Protein AF-A0A7J0EYR4-F1 (afdb_monomer)

Solvent-accessible surface area (backbone atoms only — not comparable to full-atom values): 11081 Å² total; per-residue (Å²): 102,64,72,60,49,54,48,18,70,74,69,74,51,77,85,56,56,93,82,40,62,42,77,87,77,98,68,55,73,67,62,52,49,55,50,32,70,68,66,65,36,49,76,56,67,78,66,40,77,54,99,89,41,72,49,53,97,58,85,82,53,72,72,70,48,43,69,60,53,48,53,49,47,51,56,38,57,75,44,49,85,53,95,66,50,63,67,55,38,50,48,45,41,56,65,48,48,47,46,63,49,46,61,53,28,55,76,42,90,76,53,69,72,52,52,51,52,53,51,48,35,56,52,21,26,49,76,65,45,25,62,65,64,96,67,82,76,93,67,60,67,73,54,43,31,28,48,57,94,75,76,16,72,51,37,81,48,66,70,62,51,30,52,51,35,45,50,49,54,53,45,40,50,76,67,62,41,96,40,75,75,41,57,71,76,109

Foldseek 3Di:
DVVVVVVCVVVVDDDDLVVDEDADDPDDPVVVVVCCVVSVHHHDDPQDDDPQATDGPDPDDLVSCVSLLVVLQVLLVVQLPPPDDLLRLLVCCQPPNCVSLLVVLLPDDDDPVNLVSSLQQSQCCSPNSHSDDPDDRPDDSVQLCDDVVSVHSVRHRSNVSSVVSVVVVVVCLVVCPPDPVSVVVD

pLDDT: mean 92.5, std 4.64, range [68.25, 97.56]

Sequence (186 aa):
MDNLYHFGDSSGLKISISKSSLFPAGINSRDLEAIKEITGFAQGVFPFKYLGIPVAASRLTIAQFSPLIDKISDCISAWAGASLSYAGRTELIKSVLQGVECYWLSILPIPVGVRTKIIHLCRNFLWSGKATINKKPLVAWKDVCLPKHEGGLGIRNTKAWNKALICKTLWDIQAKKDSLWVQWIH

Mean predicted aligned error: 5.39 Å

Radius of gyration: 21.98 Å; Cα contacts (8 Å, |Δi|>4): 171; chains: 1; bounding box: 51×34×62 Å

Organism: NCBI:txid165716

Secondary structure (DSSP, 8-state):
-HHHHHHHHHH-----GGG-EE--SS--HHHHHHHHHHH-PEEP-SSEEETTEEE-SSPPPGGGGHHHHHHHHHHHHHHTTS---HHHHHHHIIIIIHHHHHHHHHHSPPPHHHHHHHHHHHHHHHHHSSS--SSPPSS-HHHHTS-GGGTS-----HHHHHHHHHHHHHHHHHTT-SSHHHHTT-

Structure (mmCIF, N/CA/C/O backbone):
data_AF-A0A7J0EYR4-F1
#
_entry.id   AF-A0A7J0EYR4-F1
#
loop_
_atom_site.group_PDB
_atom_site.id
_atom_site.type_symbol
_atom_site.label_atom_id
_atom_site.label_alt_id
_atom_site.label_comp_id
_atom_site.label_asym_id
_atom_site.label_entity_id
_atom_site.label_seq_id
_atom_site.pdbx_PDB_ins_code
_atom_site.Cartn_x
_atom_site.Cartn_y
_atom_site.Cartn_z
_atom_site.occupancy
_atom_site.B_iso_or_equiv
_atom_site.auth_seq_id
_atom_site.auth_comp_id
_atom_site.auth_asym_id
_atom_site.auth_atom_id
_atom_site.pdbx_PDB_model_num
ATOM 1 N N . MET A 1 1 ? -18.316 -4.884 30.256 1.00 75.38 1 MET A N 1
ATOM 2 C CA . MET A 1 1 ? -17.117 -5.747 30.134 1.00 75.38 1 MET A CA 1
ATOM 3 C C . MET A 1 1 ? -17.466 -7.227 30.245 1.00 75.38 1 MET A C 1
ATOM 5 O O . MET A 1 1 ? -16.766 -8.042 29.661 1.00 75.38 1 MET A O 1
ATOM 9 N N . ASP A 1 2 ? -18.572 -7.565 30.900 1.00 79.69 2 ASP A N 1
ATOM 10 C CA . ASP A 1 2 ? -19.005 -8.940 31.188 1.00 79.69 2 ASP A CA 1
ATOM 11 C C . ASP A 1 2 ? -19.064 -9.852 29.959 1.00 79.69 2 ASP A C 1
ATOM 13 O O . ASP A 1 2 ? -18.558 -10.962 30.011 1.00 79.69 2 ASP A O 1
ATOM 17 N N . ASN A 1 3 ? -19.550 -9.367 28.813 1.00 85.75 3 ASN A N 1
ATOM 18 C CA . ASN A 1 3 ? -19.563 -10.160 27.575 1.00 85.75 3 ASN A CA 1
ATOM 19 C C . ASN A 1 3 ? -18.156 -10.504 27.057 1.00 85.75 3 ASN A C 1
ATOM 21 O O . ASN A 1 3 ? -17.944 -11.582 26.508 1.00 85.75 3 ASN A O 1
ATOM 25 N N . LEU A 1 4 ? -17.190 -9.596 27.222 1.00 84.69 4 LEU A N 1
ATOM 26 C CA . LEU A 1 4 ? -15.803 -9.836 26.819 1.00 84.69 4 LEU A CA 1
ATOM 27 C C . LEU A 1 4 ? -15.110 -10.806 27.779 1.00 84.69 4 LEU A C 1
ATOM 29 O O . LEU A 1 4 ? -14.336 -11.645 27.324 1.00 84.69 4 LEU A O 1
ATOM 33 N N . TYR A 1 5 ? -15.414 -10.724 29.077 1.00 86.69 5 TYR A N 1
ATOM 34 C CA . TYR A 1 5 ? -14.930 -11.696 30.057 1.00 86.69 5 TYR A CA 1
ATOM 35 C C . TYR A 1 5 ? -15.556 -13.069 29.839 1.00 86.69 5 TYR A C 1
ATOM 37 O O . TYR A 1 5 ? -14.820 -14.033 29.712 1.00 86.69 5 TYR A O 1
ATOM 45 N N . HIS A 1 6 ? -16.870 -13.148 29.634 1.00 91.69 6 HIS A N 1
ATOM 46 C CA . HIS A 1 6 ? -17.567 -14.392 29.311 1.00 91.69 6 HIS A CA 1
ATOM 47 C C . HIS A 1 6 ? -17.015 -15.052 28.037 1.00 91.69 6 HIS A C 1
ATOM 49 O O . HIS A 1 6 ? -16.809 -16.266 27.988 1.00 91.69 6 HIS A O 1
ATOM 55 N N . PHE A 1 7 ? -16.736 -14.259 26.996 1.00 91.25 7 PHE A N 1
ATOM 56 C CA . PHE A 1 7 ? -16.054 -14.757 25.802 1.00 91.25 7 PHE A CA 1
ATOM 57 C C . PHE A 1 7 ? -14.642 -15.256 26.127 1.00 91.25 7 PHE A C 1
ATOM 59 O O . PHE A 1 7 ? -14.240 -16.309 25.633 1.00 91.25 7 PHE A O 1
ATOM 66 N N . GLY A 1 8 ? -13.893 -14.528 26.955 1.00 93.25 8 GLY A N 1
ATOM 67 C CA . GLY A 1 8 ? -12.569 -14.941 27.410 1.00 93.25 8 GLY A CA 1
ATOM 68 C C . GLY A 1 8 ? -12.590 -16.246 28.204 1.00 93.25 8 GLY A C 1
ATOM 69 O O . GLY A 1 8 ? -11.777 -17.125 27.938 1.00 93.25 8 GLY A O 1
ATOM 70 N N . ASP A 1 9 ? -13.567 -16.422 29.089 1.00 93.69 9 ASP A N 1
ATOM 71 C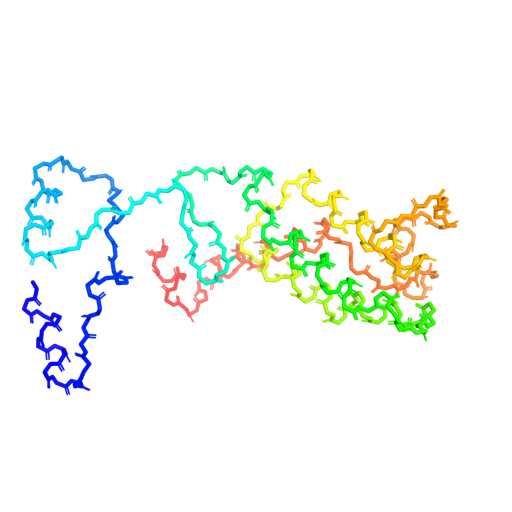 CA . ASP A 1 9 ? -13.759 -17.634 29.887 1.00 93.69 9 ASP A CA 1
ATOM 72 C C . ASP A 1 9 ? -14.137 -18.828 29.004 1.00 93.69 9 ASP A C 1
ATOM 74 O O . ASP A 1 9 ? -13.621 -19.929 29.180 1.00 93.69 9 ASP A O 1
ATOM 78 N N . SER A 1 10 ? -14.982 -18.596 27.995 1.00 95.38 10 SER A N 1
ATOM 79 C CA . SER A 1 10 ? -15.411 -19.637 27.053 1.00 95.38 10 SER A CA 1
ATOM 80 C C . SER A 1 10 ? -14.315 -20.030 26.052 1.00 95.38 10 SER A C 1
ATOM 82 O O . SER A 1 10 ? -14.238 -21.185 25.641 1.00 95.38 10 SER A O 1
ATOM 84 N N . SER A 1 11 ? -13.486 -19.075 25.618 1.00 95.56 11 SER A N 1
ATOM 85 C CA . SER A 1 11 ? -12.465 -19.278 24.572 1.00 95.56 11 SER A CA 1
ATOM 86 C C . SER A 1 11 ? -11.049 -19.507 25.107 1.00 95.56 11 SER A C 1
ATOM 88 O O . SER A 1 11 ? -10.166 -19.906 24.349 1.00 95.56 11 SER A O 1
ATOM 90 N N . GLY A 1 12 ? -10.799 -19.209 26.384 1.00 94.50 12 GLY A N 1
ATOM 91 C CA . GLY A 1 12 ? -9.462 -19.145 26.978 1.00 94.50 12 GLY A CA 1
ATOM 92 C C . GLY A 1 12 ? -8.641 -17.910 26.571 1.00 94.50 12 GLY A C 1
ATOM 93 O O . GLY A 1 12 ? -7.468 -17.806 26.941 1.00 94.50 12 GLY A O 1
ATOM 94 N N . LEU A 1 13 ? -9.212 -16.971 25.807 1.00 93.56 13 LEU A N 1
ATOM 95 C CA . LEU A 1 13 ? -8.521 -15.762 25.352 1.00 93.56 13 LEU A CA 1
ATOM 96 C C . LEU A 1 13 ? -8.593 -14.640 26.394 1.00 93.56 13 LEU A C 1
ATOM 98 O O . LEU A 1 13 ? -9.609 -14.428 27.046 1.00 93.56 13 LEU A O 1
ATOM 102 N N . LYS A 1 14 ? -7.516 -13.855 26.512 1.00 91.56 14 LYS A N 1
ATOM 103 C CA . LYS A 1 14 ? -7.465 -12.674 27.388 1.00 91.56 14 LYS A CA 1
ATOM 104 C C . LYS A 1 14 ? -7.157 -11.417 26.590 1.00 91.56 14 LYS A C 1
ATOM 106 O O . LYS A 1 14 ? -6.275 -11.411 25.731 1.00 91.56 14 LYS A O 1
ATOM 111 N N . ILE A 1 15 ? -7.860 -10.334 26.908 1.00 89.62 15 ILE A N 1
ATOM 112 C CA . ILE A 1 15 ? -7.617 -9.027 26.299 1.00 89.62 15 ILE A CA 1
ATOM 113 C C . ILE A 1 15 ? -6.302 -8.457 26.826 1.00 89.62 15 ILE A C 1
ATOM 115 O O . ILE A 1 15 ? -6.059 -8.395 28.030 1.00 89.62 15 ILE A O 1
ATOM 119 N N . SER A 1 16 ? -5.460 -7.984 25.911 1.00 91.00 16 SER A N 1
ATOM 120 C CA . SER A 1 16 ? -4.278 -7.205 26.265 1.00 91.00 16 SER A CA 1
ATOM 121 C C . SER A 1 16 ? -4.667 -5.736 26.401 1.00 91.00 16 SER A C 1
ATOM 123 O O . SER A 1 16 ? -4.797 -5.029 25.402 1.00 91.00 16 SER A O 1
ATOM 125 N N . ILE A 1 17 ? -4.832 -5.273 27.642 1.00 89.19 17 ILE A N 1
ATOM 126 C CA . ILE A 1 17 ? -5.162 -3.871 27.948 1.00 89.19 17 ILE A CA 1
ATOM 127 C C . ILE A 1 17 ? -4.101 -2.927 27.359 1.00 89.19 17 ILE A C 1
ATOM 129 O O . ILE A 1 17 ? -4.442 -1.921 26.754 1.00 89.19 17 ILE A O 1
ATOM 133 N N . SER A 1 18 ? -2.819 -3.302 27.425 1.00 90.50 18 SER A N 1
ATOM 134 C CA . SER A 1 18 ? -1.705 -2.498 26.899 1.00 90.50 18 SER A CA 1
ATOM 135 C C . SER A 1 18 ? -1.665 -2.368 25.373 1.00 90.50 18 SER A C 1
ATOM 137 O O . SER A 1 18 ? -1.034 -1.449 24.859 1.00 90.50 18 SER A O 1
ATOM 139 N N . LYS A 1 19 ? -2.317 -3.276 24.637 1.00 90.31 19 LYS A N 1
ATOM 140 C CA . LYS A 1 19 ? -2.429 -3.226 23.168 1.00 90.31 19 LYS A CA 1
ATOM 141 C C . LYS A 1 19 ? -3.803 -2.745 22.696 1.00 90.31 19 LYS A C 1
ATOM 143 O O . LYS A 1 19 ? -4.017 -2.637 21.491 1.00 90.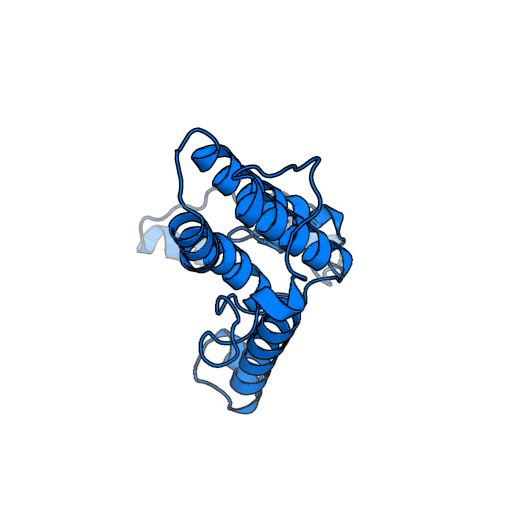31 19 LYS A O 1
ATOM 148 N N . SER A 1 20 ? -4.722 -2.489 23.626 1.00 92.06 20 SER A N 1
ATOM 149 C CA . SER A 1 20 ? -6.091 -2.056 23.347 1.00 92.06 20 SER A CA 1
ATOM 150 C C . SER A 1 20 ? -6.218 -0.560 23.609 1.00 92.06 20 SER A C 1
ATOM 152 O O . SER A 1 20 ? -5.648 -0.025 24.559 1.00 92.06 20 SER A O 1
ATOM 154 N N . SER A 1 21 ? -6.941 0.149 22.750 1.00 92.94 21 SER A N 1
ATOM 155 C CA . SER A 1 21 ? -7.138 1.591 22.902 1.00 92.94 21 SER A CA 1
ATOM 156 C C . SER A 1 21 ? -8.510 2.006 22.400 1.00 92.94 21 SER A C 1
ATOM 158 O O . SER A 1 21 ? -9.039 1.423 21.453 1.00 92.94 21 SER A O 1
ATOM 160 N N . LEU A 1 22 ? -9.072 3.031 23.036 1.00 92.44 22 LEU A N 1
ATOM 161 C CA . LEU A 1 22 ? -10.360 3.612 22.672 1.00 92.44 22 LEU A CA 1
ATOM 162 C C . LEU A 1 22 ? -10.168 4.768 21.695 1.00 92.44 22 LEU A C 1
ATOM 164 O O . LEU A 1 22 ? -9.410 5.699 21.967 1.00 92.44 22 LEU A O 1
ATOM 168 N N . PHE A 1 23 ? -10.912 4.741 20.594 1.00 91.06 23 PHE A N 1
ATOM 169 C CA . PHE A 1 23 ? -10.970 5.821 19.612 1.00 91.06 23 PHE A CA 1
ATOM 170 C C . PHE A 1 23 ? -12.414 6.333 19.527 1.00 91.06 23 PHE A C 1
ATOM 172 O O . PHE A 1 23 ? -13.200 5.800 18.743 1.00 91.06 23 PHE A O 1
ATOM 179 N N . PRO A 1 24 ? -12.803 7.307 20.369 1.00 88.12 24 PRO A N 1
ATOM 180 C CA . PRO A 1 24 ? -14.181 7.781 20.421 1.00 88.12 24 PRO A CA 1
ATOM 181 C C . PRO A 1 24 ? -14.562 8.548 19.152 1.00 88.12 24 PRO A C 1
ATOM 183 O O . PRO A 1 24 ? -13.784 9.356 18.644 1.00 88.12 24 PRO A O 1
ATOM 186 N N . ALA A 1 25 ? -15.788 8.331 18.678 1.00 86.44 25 ALA A N 1
ATOM 187 C CA . ALA A 1 25 ? -16.377 9.052 17.556 1.00 86.44 25 ALA A CA 1
ATOM 188 C C . ALA A 1 25 ? -17.816 9.453 17.910 1.00 86.44 25 ALA A C 1
ATOM 190 O O . ALA A 1 25 ? -18.667 8.589 18.092 1.00 86.44 25 ALA A O 1
ATOM 191 N N . GLY A 1 26 ? -18.078 10.758 18.034 1.00 86.12 26 GLY A N 1
ATOM 192 C CA . GLY A 1 26 ? -19.423 11.280 18.322 1.00 86.12 26 GLY A CA 1
ATOM 193 C C . GLY A 1 26 ? -19.942 11.034 19.748 1.00 86.12 26 GLY A C 1
ATOM 194 O O . GLY A 1 26 ? -21.146 11.098 19.962 1.00 86.12 26 GLY A O 1
ATOM 195 N N . ILE A 1 27 ? -19.061 10.756 20.715 1.00 90.75 27 ILE A N 1
ATOM 196 C CA . ILE A 1 27 ? -19.414 10.495 22.122 1.00 90.75 27 ILE A CA 1
ATOM 197 C C . ILE A 1 27 ? -19.059 11.723 22.974 1.00 90.75 27 ILE A C 1
ATOM 199 O O . ILE A 1 27 ? -18.024 12.353 22.745 1.00 90.75 27 ILE A O 1
ATOM 203 N N . ASN A 1 28 ? -19.906 12.075 23.947 1.00 92.81 28 ASN A N 1
ATOM 204 C CA . ASN A 1 28 ? -19.631 13.171 24.880 1.00 92.81 28 ASN A CA 1
ATOM 205 C C . ASN A 1 28 ? -18.574 12.776 25.935 1.00 92.81 28 ASN A C 1
ATOM 207 O O . ASN A 1 28 ? -18.289 11.599 26.153 1.00 92.81 28 ASN A O 1
ATOM 211 N N . SER A 1 29 ? -17.988 13.764 26.616 1.00 91.69 29 SER A N 1
ATOM 212 C CA . SER A 1 29 ? -16.898 13.512 27.568 1.00 91.69 29 SER A CA 1
ATOM 213 C C . SER A 1 29 ? -17.306 12.635 28.757 1.00 91.69 29 SER A C 1
ATOM 215 O O . SER A 1 29 ? -16.492 11.839 29.211 1.00 91.69 29 SER A O 1
ATOM 217 N N . ARG A 1 30 ? -18.555 12.738 29.232 1.00 94.19 30 ARG A N 1
ATOM 218 C CA . ARG A 1 30 ? -19.050 11.971 30.387 1.00 94.19 30 ARG A CA 1
ATOM 219 C C . ARG A 1 30 ? -19.128 10.480 30.067 1.00 94.19 30 ARG A C 1
ATOM 221 O O . ARG A 1 30 ? -18.616 9.662 30.823 1.00 94.19 30 ARG A O 1
ATOM 228 N N . ASP A 1 31 ? -19.726 10.138 28.931 1.00 93.62 31 ASP A N 1
ATOM 229 C CA . ASP A 1 31 ? -19.861 8.746 28.495 1.00 93.62 31 ASP A CA 1
ATOM 230 C C . ASP A 1 31 ? -18.489 8.144 28.169 1.00 93.62 31 ASP A C 1
ATOM 232 O O . ASP A 1 31 ? -18.225 6.979 28.463 1.00 93.62 31 ASP A O 1
ATOM 236 N N . LEU A 1 32 ? -17.576 8.947 27.612 1.00 92.56 32 LEU A N 1
ATOM 237 C CA . LEU A 1 32 ? -16.202 8.520 27.365 1.00 92.56 32 LEU A CA 1
ATOM 238 C C . LEU A 1 32 ? -15.453 8.188 28.665 1.00 92.56 32 LEU A C 1
ATOM 240 O O . LEU A 1 32 ? -14.725 7.196 28.696 1.00 92.56 32 LEU A O 1
ATOM 244 N N . GLU A 1 33 ? -15.607 8.990 29.719 1.00 93.69 33 GLU A N 1
ATOM 245 C CA . GLU A 1 33 ? -15.008 8.694 31.027 1.00 93.69 33 GLU A CA 1
ATOM 246 C C . GLU A 1 33 ? -15.599 7.428 31.647 1.00 93.69 33 GLU A C 1
ATOM 248 O O . GLU A 1 33 ? -14.836 6.541 32.026 1.00 93.69 33 GLU A O 1
ATOM 253 N N . ALA A 1 34 ? -16.923 7.263 31.613 1.00 93.38 34 ALA A N 1
ATOM 254 C CA . ALA A 1 34 ? -17.568 6.038 32.088 1.00 93.38 34 ALA A CA 1
ATOM 255 C C . ALA A 1 34 ? -17.055 4.786 31.344 1.00 93.38 34 ALA A C 1
ATOM 257 O O . ALA A 1 34 ? -16.748 3.763 31.957 1.00 93.38 34 ALA A O 1
ATOM 258 N N . ILE A 1 35 ? -16.888 4.858 30.017 1.00 91.56 35 ILE A N 1
ATOM 259 C CA . ILE A 1 35 ? -16.337 3.745 29.224 1.00 91.56 35 ILE A CA 1
ATOM 260 C C . ILE A 1 35 ? -14.878 3.461 29.606 1.00 91.56 35 ILE A C 1
ATOM 262 O O . ILE A 1 35 ? -14.483 2.293 29.681 1.00 91.56 35 ILE A O 1
ATOM 266 N N . LYS A 1 36 ? -14.064 4.493 29.851 1.00 91.75 36 LYS A N 1
ATOM 267 C CA . LYS A 1 36 ? -12.671 4.318 30.294 1.00 91.75 36 LYS A CA 1
ATOM 268 C C . LYS A 1 36 ? -12.595 3.635 31.653 1.00 91.75 36 LYS A C 1
ATOM 270 O O . LYS A 1 36 ? -11.796 2.715 31.797 1.00 91.75 36 LYS A O 1
ATOM 275 N N . GLU A 1 37 ? -13.430 4.036 32.607 1.00 92.38 37 GLU A N 1
ATOM 276 C CA . GLU A 1 37 ? -13.486 3.421 33.939 1.00 92.38 37 GLU A CA 1
ATOM 277 C C . GLU A 1 37 ? -13.900 1.949 33.864 1.00 92.38 37 GLU A C 1
ATOM 279 O O . GLU A 1 37 ? -13.276 1.095 34.490 1.00 92.38 37 GLU A O 1
ATOM 284 N N . ILE A 1 38 ? -14.898 1.629 33.034 1.00 90.31 38 ILE A N 1
ATOM 285 C CA . ILE A 1 38 ? -15.388 0.255 32.868 1.00 90.31 38 ILE A CA 1
ATOM 286 C C . ILE A 1 38 ? -14.357 -0.637 32.161 1.00 90.31 38 ILE A C 1
ATOM 288 O O . ILE A 1 38 ? -14.203 -1.804 32.516 1.00 90.31 38 ILE A O 1
ATOM 292 N N . THR A 1 39 ? -13.694 -0.134 31.115 1.00 89.75 39 THR A N 1
ATOM 293 C CA . THR A 1 39 ? -12.823 -0.957 30.249 1.00 89.75 39 THR A CA 1
ATOM 294 C C . THR A 1 39 ? -11.356 -0.964 30.666 1.00 89.75 39 THR A C 1
ATOM 296 O O . THR A 1 39 ? -10.635 -1.905 30.334 1.00 89.75 39 THR A O 1
ATOM 299 N N . GLY A 1 40 ? -10.886 0.085 31.344 1.00 90.12 40 GLY A N 1
ATOM 300 C CA . GLY A 1 40 ? -9.470 0.306 31.639 1.00 90.12 40 GLY A CA 1
ATOM 301 C C . GLY A 1 40 ? -8.611 0.621 30.406 1.00 90.12 40 GLY A C 1
ATOM 302 O O . GLY A 1 40 ? -7.384 0.634 30.498 1.00 90.12 40 GLY A O 1
ATOM 303 N N . PHE A 1 41 ? -9.217 0.848 29.237 1.00 92.50 41 PHE A N 1
ATOM 304 C CA . PHE A 1 41 ? -8.477 1.133 28.010 1.00 92.50 41 PHE A CA 1
ATOM 305 C C . PHE A 1 41 ? -8.038 2.596 27.948 1.00 92.50 41 PHE A C 1
ATOM 307 O O . PHE A 1 41 ? -8.821 3.520 28.175 1.00 92.50 41 PHE A O 1
ATOM 314 N N . ALA A 1 42 ? -6.786 2.814 27.550 1.00 92.19 42 ALA A N 1
ATOM 315 C CA . ALA A 1 42 ? -6.289 4.154 27.277 1.00 92.19 42 ALA A CA 1
ATOM 316 C C . ALA A 1 42 ? -6.978 4.748 26.037 1.00 92.19 42 ALA A C 1
ATOM 318 O O . ALA A 1 42 ? -7.293 4.043 25.073 1.00 92.19 42 ALA A O 1
ATOM 319 N N . GLN A 1 43 ? -7.184 6.065 26.035 1.00 92.81 43 GLN A N 1
ATOM 320 C CA . GLN A 1 43 ? -7.632 6.764 24.834 1.00 92.81 43 GLN A CA 1
ATOM 321 C C . GLN A 1 43 ? -6.488 6.841 23.825 1.00 92.81 43 GLN A C 1
ATOM 323 O O . GLN A 1 43 ? -5.405 7.333 24.137 1.00 92.81 43 GLN A O 1
ATOM 328 N N . GLY A 1 44 ? -6.747 6.366 22.611 1.00 92.00 44 GLY A N 1
ATOM 329 C CA . GLY A 1 44 ? -5.823 6.466 21.496 1.00 92.00 44 GLY A CA 1
ATOM 330 C C . GLY A 1 44 ? -5.826 7.855 20.859 1.00 92.00 44 GLY A C 1
ATOM 331 O O . GLY A 1 44 ? -6.753 8.650 21.022 1.00 92.00 44 GLY A O 1
ATOM 332 N N . VAL A 1 45 ? -4.775 8.131 20.090 1.00 90.75 45 VAL A N 1
ATOM 333 C CA . VAL A 1 45 ? -4.606 9.382 19.345 1.00 90.75 45 VAL A CA 1
ATOM 334 C C . VAL A 1 45 ? -4.580 9.075 17.852 1.00 90.75 45 VAL A C 1
ATOM 336 O O . VAL A 1 45 ? -3.949 8.114 17.414 1.00 90.75 45 VAL A O 1
ATOM 339 N N . PHE A 1 46 ? -5.281 9.888 17.065 1.00 89.81 46 PHE A N 1
ATOM 340 C CA . PHE A 1 46 ? -5.213 9.824 15.610 1.00 89.81 46 PHE A CA 1
ATOM 341 C C . PHE A 1 46 ? -4.006 10.617 15.075 1.00 89.81 46 PHE A C 1
ATOM 343 O O . PHE A 1 46 ? -3.686 11.673 15.616 1.00 89.81 46 PHE A O 1
ATOM 350 N N . PRO A 1 47 ? -3.397 10.194 13.954 1.00 91.62 47 PRO A N 1
ATOM 351 C CA . PRO A 1 47 ? -3.637 8.933 13.256 1.00 91.62 47 PRO A CA 1
ATOM 352 C C . PRO A 1 47 ? -3.011 7.738 13.995 1.00 91.62 47 PRO A C 1
ATOM 354 O O . PRO A 1 47 ? -1.952 7.869 14.601 1.00 91.62 47 PRO A O 1
ATOM 357 N N . PHE A 1 48 ? -3.607 6.554 13.861 1.00 90.56 48 PHE A N 1
ATOM 358 C CA . PHE A 1 48 ? -3.007 5.298 14.330 1.00 90.56 48 PHE A CA 1
ATOM 359 C C . PHE A 1 48 ? -2.898 4.290 13.186 1.00 90.56 48 PHE A C 1
ATOM 361 O O . PHE A 1 48 ? -3.526 4.449 12.144 1.00 90.56 48 PHE A O 1
ATOM 368 N N . LYS A 1 49 ? -2.082 3.247 13.346 1.00 90.94 49 LYS A N 1
ATOM 369 C CA . LYS A 1 49 ? -1.867 2.228 12.310 1.00 90.94 49 LYS A CA 1
ATOM 370 C C . LYS A 1 49 ? -2.788 1.031 12.536 1.00 90.94 49 LYS A C 1
ATOM 372 O O . LYS A 1 49 ? -2.696 0.382 13.573 1.00 90.94 49 LYS A O 1
ATOM 377 N N . TYR A 1 50 ? -3.585 0.680 11.532 1.00 91.25 50 TYR A N 1
ATOM 378 C CA . TYR A 1 50 ? -4.394 -0.537 11.511 1.00 91.25 50 TYR A CA 1
ATOM 379 C C . TYR A 1 50 ? -4.057 -1.360 10.270 1.00 91.25 50 TYR A C 1
ATOM 381 O O . TYR A 1 50 ? -4.092 -0.852 9.151 1.00 91.25 50 TYR A O 1
ATOM 389 N N . LEU A 1 51 ? -3.649 -2.619 10.466 1.00 91.00 51 LEU A N 1
ATOM 390 C CA . LEU A 1 51 ? -3.252 -3.537 9.386 1.00 91.00 51 LEU A CA 1
ATOM 391 C C . LEU A 1 51 ? -2.264 -2.928 8.369 1.00 91.00 51 LEU A C 1
ATOM 393 O O . LEU A 1 51 ? -2.304 -3.216 7.177 1.00 91.00 51 LEU A O 1
ATOM 397 N N . GLY A 1 52 ? -1.361 -2.058 8.819 1.00 88.94 52 GLY A N 1
ATOM 398 C CA . GLY A 1 52 ? -0.379 -1.428 7.933 1.00 88.94 52 GLY A CA 1
ATOM 399 C C . GLY A 1 52 ? -0.769 -0.061 7.373 1.00 88.94 52 GLY A C 1
ATOM 400 O O . GLY A 1 52 ? 0.124 0.619 6.873 1.00 88.94 52 GLY A O 1
ATOM 401 N N . ILE A 1 53 ? -2.030 0.361 7.493 1.00 91.44 53 ILE A N 1
ATOM 402 C CA . ILE A 1 53 ? -2.532 1.634 6.956 1.00 91.44 53 ILE A CA 1
ATOM 403 C C . ILE A 1 53 ? -2.838 2.613 8.097 1.00 91.44 53 ILE A C 1
ATOM 405 O O . ILE A 1 53 ? -3.385 2.205 9.123 1.00 91.44 53 ILE A O 1
ATOM 409 N N . PRO A 1 54 ? -2.481 3.901 7.959 1.00 92.31 54 PRO A N 1
ATOM 410 C CA . PRO A 1 54 ? -2.888 4.924 8.905 1.00 92.31 54 PRO A CA 1
ATOM 411 C C . PRO A 1 54 ? -4.396 5.170 8.807 1.00 92.31 54 PRO A C 1
ATOM 413 O O . PRO A 1 54 ? -4.921 5.530 7.754 1.00 92.31 54 PRO A O 1
ATOM 416 N N . VAL A 1 55 ? -5.080 5.010 9.930 1.00 91.25 55 VAL A N 1
ATOM 417 C CA . VAL A 1 55 ? -6.461 5.433 10.137 1.00 91.25 55 VAL A CA 1
ATOM 418 C C . VAL A 1 55 ? -6.416 6.821 10.759 1.00 91.25 55 VAL A C 1
ATOM 420 O O . VAL A 1 55 ? -5.755 7.038 11.777 1.00 91.25 55 VAL A O 1
ATOM 423 N N . ALA A 1 56 ? -7.095 7.775 10.132 1.00 91.69 56 ALA A N 1
ATOM 424 C CA . ALA A 1 56 ? -7.165 9.161 10.575 1.00 91.69 56 ALA A CA 1
ATOM 425 C C . ALA A 1 56 ? -8.623 9.627 10.607 1.00 91.69 56 ALA A C 1
ATOM 427 O O . ALA A 1 56 ? -9.445 9.153 9.827 1.00 91.69 56 ALA A O 1
ATOM 428 N N . ALA A 1 57 ? -8.924 10.597 11.473 1.00 87.94 57 ALA A N 1
ATOM 429 C CA . ALA A 1 57 ? -10.240 11.239 11.536 1.00 87.94 57 ALA A CA 1
ATOM 430 C C . ALA A 1 57 ? -10.523 12.167 10.333 1.00 87.94 57 ALA A C 1
ATOM 432 O O . ALA A 1 57 ? -11.634 12.657 10.159 1.00 87.94 57 ALA A O 1
ATOM 433 N N . SER A 1 58 ? -9.511 12.428 9.504 1.00 88.69 58 SER A N 1
ATOM 434 C CA . SER A 1 58 ? -9.581 13.276 8.317 1.00 88.69 58 SER A CA 1
ATOM 435 C C . SER A 1 58 ? -8.897 12.601 7.126 1.00 88.69 58 SER A C 1
ATOM 437 O O . SER A 1 58 ? -8.305 11.526 7.245 1.00 88.69 58 SER A O 1
ATOM 439 N N . ARG A 1 59 ? -8.983 13.224 5.942 1.00 88.06 59 ARG A N 1
ATOM 440 C CA . ARG A 1 59 ? -8.279 12.733 4.749 1.00 88.06 59 ARG A CA 1
ATOM 441 C C . ARG A 1 59 ? -6.778 12.659 5.015 1.00 88.06 59 ARG A C 1
ATOM 443 O O . ARG A 1 59 ? -6.190 13.610 5.524 1.00 88.06 59 ARG A O 1
ATOM 450 N N . LEU A 1 60 ? -6.161 11.559 4.591 1.00 91.94 60 LEU A N 1
ATOM 451 C CA . LEU A 1 60 ? -4.735 11.364 4.797 1.00 91.94 60 LEU A CA 1
ATOM 452 C C . LEU A 1 60 ? -3.900 12.406 4.048 1.00 91.94 60 LEU A C 1
ATOM 454 O O . LEU A 1 60 ? -4.074 12.642 2.849 1.00 91.94 60 LEU A O 1
ATOM 458 N N . THR A 1 61 ? -2.950 12.993 4.765 1.00 92.25 61 THR A N 1
ATOM 459 C CA . THR A 1 61 ? -1.939 13.893 4.218 1.00 92.25 61 THR A CA 1
ATOM 460 C C . THR A 1 61 ? -0.867 13.103 3.473 1.00 92.25 61 THR A C 1
ATOM 462 O O . THR A 1 61 ? -0.650 11.921 3.729 1.00 92.25 61 THR A O 1
ATOM 465 N N . ILE A 1 62 ? -0.123 13.768 2.582 1.00 93.00 62 ILE A N 1
ATOM 466 C CA . ILE A 1 62 ? 1.007 13.150 1.863 1.00 93.00 62 ILE A CA 1
ATOM 467 C C . ILE A 1 62 ? 2.042 12.564 2.838 1.00 93.00 62 ILE A C 1
ATOM 469 O O . ILE A 1 62 ? 2.637 11.532 2.535 1.00 93.00 62 ILE A O 1
ATOM 473 N N . ALA A 1 63 ? 2.248 13.199 3.997 1.00 92.38 63 ALA A N 1
ATOM 474 C CA . ALA A 1 63 ? 3.185 12.73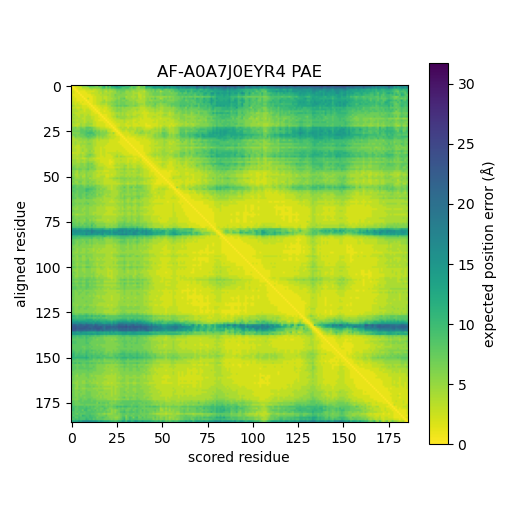5 5.017 1.00 92.38 63 ALA A CA 1
ATOM 475 C C . ALA A 1 63 ? 2.766 11.385 5.617 1.00 92.38 63 ALA A C 1
ATOM 477 O O . ALA A 1 63 ? 3.609 10.518 5.815 1.00 92.38 63 ALA A O 1
ATOM 478 N N . GLN A 1 64 ? 1.466 11.157 5.815 1.00 93.38 64 GLN A N 1
ATOM 479 C CA . GLN A 1 64 ? 0.955 9.894 6.359 1.00 93.38 64 GLN A CA 1
ATOM 480 C C . GLN A 1 64 ? 1.131 8.705 5.399 1.00 93.38 64 GLN A C 1
ATOM 482 O O . GLN A 1 64 ? 1.054 7.560 5.830 1.00 93.38 64 GLN A O 1
ATOM 487 N N . PHE A 1 65 ? 1.431 8.941 4.117 1.00 94.81 65 PHE A N 1
ATOM 488 C CA . PHE A 1 65 ? 1.815 7.882 3.178 1.00 94.81 65 PHE A CA 1
ATOM 489 C C . PHE A 1 65 ? 3.304 7.509 3.249 1.00 94.81 65 PHE A C 1
ATOM 491 O O . PHE A 1 65 ? 3.726 6.650 2.473 1.00 94.81 65 PHE A O 1
ATOM 498 N N . SER A 1 66 ? 4.106 8.100 4.149 1.00 93.88 66 SER A N 1
ATOM 499 C CA . SER A 1 66 ? 5.519 7.721 4.297 1.00 93.88 66 SER A CA 1
ATOM 500 C C . SER A 1 66 ? 5.723 6.212 4.471 1.00 93.88 66 SER A C 1
ATOM 502 O O . SER A 1 66 ? 6.537 5.686 3.723 1.00 93.88 66 SER A O 1
ATOM 504 N N . PRO A 1 67 ? 4.915 5.455 5.251 1.00 94.56 67 PRO A N 1
ATOM 505 C CA . PRO A 1 67 ? 5.157 4.022 5.424 1.00 94.56 67 PRO A CA 1
ATOM 506 C C . PRO A 1 67 ? 5.075 3.221 4.116 1.00 94.56 67 PRO A C 1
ATOM 508 O O . PRO A 1 67 ? 5.743 2.201 3.973 1.00 94.56 67 PRO A O 1
ATOM 511 N N . LEU A 1 68 ? 4.260 3.668 3.152 1.00 95.44 68 LEU A N 1
ATOM 512 C CA . LEU A 1 68 ? 4.204 3.071 1.816 1.00 95.44 68 LEU A CA 1
ATOM 513 C C . LEU A 1 68 ? 5.471 3.385 1.016 1.00 95.44 68 LEU A C 1
ATOM 515 O O . LEU A 1 68 ? 6.045 2.497 0.388 1.00 95.44 68 LEU A O 1
ATOM 519 N N . ILE A 1 69 ? 5.884 4.653 1.023 1.00 96.44 69 ILE A N 1
ATOM 520 C CA . ILE A 1 69 ? 7.070 5.118 0.296 1.00 96.44 69 ILE A CA 1
ATOM 521 C C . ILE A 1 69 ? 8.330 4.449 0.849 1.00 96.44 69 ILE A C 1
ATOM 523 O O . ILE A 1 69 ? 9.129 3.936 0.068 1.00 96.44 69 ILE A O 1
ATOM 527 N N . ASP A 1 70 ? 8.454 4.395 2.172 1.00 95.81 70 ASP A N 1
ATOM 528 C CA . ASP A 1 70 ? 9.567 3.781 2.888 1.00 95.81 70 ASP A CA 1
ATOM 529 C C . ASP A 1 70 ? 9.631 2.289 2.561 1.00 95.81 70 ASP A C 1
ATOM 531 O O . ASP A 1 70 ? 10.656 1.814 2.092 1.00 95.81 70 ASP A O 1
ATOM 535 N N . LYS A 1 71 ? 8.500 1.571 2.616 1.00 96.19 71 LYS A N 1
ATOM 536 C CA . LYS A 1 71 ? 8.461 0.144 2.262 1.00 96.19 71 LYS A CA 1
ATOM 537 C C . LYS A 1 71 ? 8.900 -0.134 0.819 1.00 96.19 71 LYS A C 1
ATOM 539 O O . LYS A 1 71 ? 9.602 -1.110 0.570 1.00 96.19 71 LYS A O 1
ATOM 544 N N . ILE A 1 72 ? 8.503 0.706 -0.140 1.00 96.69 72 ILE A N 1
ATOM 545 C CA . ILE A 1 72 ? 8.962 0.589 -1.536 1.00 96.69 72 ILE A CA 1
ATOM 546 C C . ILE A 1 72 ? 10.467 0.880 -1.632 1.00 96.69 72 ILE A C 1
ATOM 548 O O . ILE A 1 72 ? 11.187 0.173 -2.340 1.00 96.69 72 ILE A O 1
ATOM 552 N N . SER A 1 73 ? 10.945 1.903 -0.922 1.00 96.31 73 SER A N 1
ATOM 553 C CA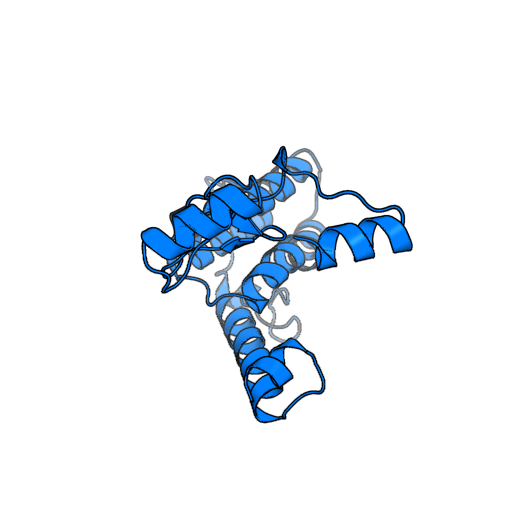 . SER A 1 73 ? 12.362 2.274 -0.865 1.00 96.31 73 SER A CA 1
ATOM 554 C C . SER A 1 73 ? 13.224 1.170 -0.244 1.00 96.31 73 SER A C 1
ATOM 556 O O . SER A 1 73 ? 14.300 0.869 -0.763 1.00 96.31 73 SER A O 1
ATOM 558 N N . ASP A 1 74 ? 12.735 0.516 0.807 1.00 96.00 74 ASP A N 1
ATOM 559 C CA . ASP A 1 74 ? 13.407 -0.586 1.494 1.00 96.00 74 ASP A CA 1
ATOM 560 C C . ASP A 1 74 ? 13.536 -1.803 0.576 1.00 96.00 74 ASP A C 1
ATOM 562 O O . ASP A 1 74 ? 14.622 -2.371 0.457 1.00 96.00 74 ASP A O 1
ATOM 566 N N . CYS A 1 75 ? 12.469 -2.154 -0.156 1.00 96.25 75 CYS A N 1
ATOM 567 C CA . CYS A 1 75 ? 12.529 -3.203 -1.176 1.00 96.25 75 CYS A CA 1
ATOM 568 C C . CYS A 1 75 ? 13.607 -2.905 -2.228 1.00 96.25 75 CYS A C 1
ATOM 570 O O . CYS A 1 75 ? 14.425 -3.768 -2.536 1.00 96.25 75 CYS A O 1
ATOM 572 N N . ILE A 1 76 ? 13.647 -1.673 -2.747 1.00 95.75 76 ILE A N 1
ATOM 573 C CA . ILE A 1 76 ? 14.657 -1.263 -3.733 1.00 95.75 76 ILE A CA 1
ATOM 574 C C . ILE A 1 76 ? 16.070 -1.340 -3.142 1.00 95.75 76 ILE A C 1
ATOM 576 O O . ILE A 1 76 ? 16.993 -1.815 -3.803 1.00 95.75 76 ILE A O 1
ATOM 580 N N . SER A 1 77 ? 16.242 -0.889 -1.901 1.00 93.94 77 SER A N 1
ATOM 581 C CA . SER A 1 77 ? 17.536 -0.876 -1.213 1.00 93.94 77 SER A CA 1
ATOM 582 C C . SER A 1 77 ? 18.063 -2.290 -0.978 1.00 93.94 77 SER A C 1
ATOM 584 O O . SER A 1 77 ? 19.251 -2.535 -1.185 1.00 93.94 77 SER A O 1
ATOM 586 N N . ALA A 1 78 ? 17.179 -3.241 -0.666 1.00 94.62 78 ALA A N 1
ATOM 587 C CA . ALA A 1 78 ? 17.523 -4.655 -0.535 1.00 94.62 78 ALA A CA 1
ATOM 588 C C . ALA A 1 78 ? 18.079 -5.267 -1.837 1.00 94.62 78 ALA A C 1
ATOM 590 O O . ALA A 1 78 ? 18.845 -6.227 -1.790 1.00 94.62 78 ALA A O 1
ATOM 591 N N . TRP A 1 79 ? 17.741 -4.703 -3.000 1.00 94.75 79 TRP A N 1
ATOM 592 C CA . TRP A 1 79 ? 18.236 -5.162 -4.303 1.00 94.75 79 TRP A CA 1
ATOM 593 C C . TRP A 1 79 ? 19.387 -4.327 -4.867 1.00 94.75 79 TRP A C 1
ATOM 595 O O . TRP A 1 79 ? 19.929 -4.679 -5.914 1.00 94.75 79 TRP A O 1
ATOM 605 N N . ALA A 1 80 ? 19.793 -3.245 -4.199 1.00 83.38 80 ALA A N 1
ATOM 606 C CA . ALA A 1 80 ? 20.779 -2.304 -4.733 1.00 83.38 80 ALA A CA 1
ATOM 607 C C . ALA A 1 80 ? 22.175 -2.924 -4.952 1.00 83.38 80 ALA A C 1
ATOM 609 O O . ALA A 1 80 ? 22.943 -2.422 -5.774 1.00 83.38 80 ALA A O 1
ATOM 610 N N . GLY A 1 81 ? 22.502 -4.001 -4.227 1.00 79.44 81 GLY A N 1
ATOM 611 C CA . GLY A 1 81 ? 23.743 -4.769 -4.389 1.00 79.44 81 GLY A CA 1
ATOM 612 C C . GLY A 1 81 ? 23.660 -5.913 -5.407 1.00 79.44 81 GLY A C 1
ATOM 613 O O . GLY A 1 81 ? 24.683 -6.514 -5.725 1.00 79.44 81 GLY A O 1
ATOM 614 N N . ALA A 1 82 ? 22.471 -6.228 -5.928 1.00 84.56 82 ALA A N 1
ATOM 615 C CA . ALA A 1 82 ? 22.285 -7.324 -6.872 1.00 84.56 82 ALA A CA 1
ATOM 616 C C . ALA A 1 82 ? 22.526 -6.863 -8.320 1.00 84.56 82 ALA A C 1
ATOM 618 O O . ALA A 1 82 ? 22.019 -5.828 -8.760 1.00 84.56 82 ALA A O 1
ATOM 619 N N . SER A 1 83 ? 23.254 -7.666 -9.103 1.00 87.31 83 SER A N 1
ATOM 620 C CA . SER A 1 83 ? 23.439 -7.423 -10.539 1.00 87.31 83 SER A CA 1
ATOM 621 C C . SER A 1 83 ? 22.190 -7.846 -11.319 1.00 87.31 83 SER A C 1
ATOM 623 O O . SER A 1 83 ? 22.099 -8.945 -11.864 1.00 87.31 83 SER A O 1
ATOM 625 N N . LEU A 1 84 ? 21.176 -6.981 -11.316 1.00 93.31 84 LEU A N 1
ATOM 626 C CA . LEU A 1 84 ? 19.894 -7.230 -11.974 1.00 93.31 84 LEU A CA 1
ATOM 627 C C . LEU A 1 84 ? 19.865 -6.649 -13.389 1.00 93.31 84 LEU A C 1
ATOM 629 O O . LEU A 1 84 ? 20.147 -5.460 -13.588 1.00 93.31 84 LEU A O 1
ATOM 633 N N . SER A 1 85 ? 19.420 -7.462 -14.349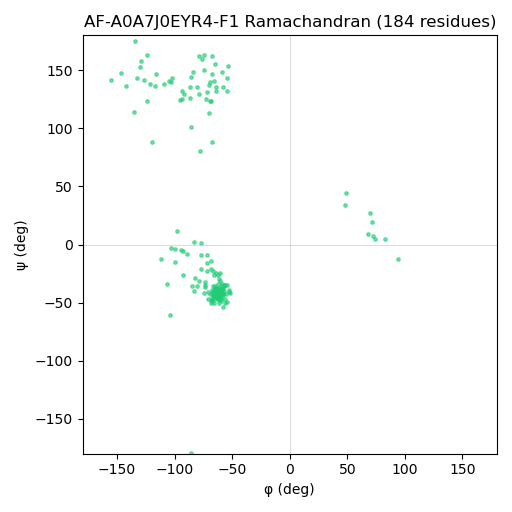 1.00 94.75 85 SER A N 1
ATOM 634 C CA . SER A 1 85 ? 19.100 -7.021 -15.710 1.00 94.75 85 SER A CA 1
ATOM 635 C C . SER A 1 85 ? 17.868 -6.105 -15.733 1.00 94.75 85 SER A C 1
ATOM 637 O O . SER A 1 85 ? 17.057 -6.108 -14.804 1.00 94.75 85 SER A O 1
ATOM 639 N N . TYR A 1 86 ? 17.671 -5.344 -16.816 1.00 93.31 86 TYR A N 1
ATOM 640 C CA . TYR A 1 86 ? 16.459 -4.527 -16.986 1.00 93.31 86 TYR A CA 1
ATOM 641 C C . TYR A 1 86 ? 15.173 -5.359 -16.943 1.00 93.31 86 TYR A C 1
ATOM 643 O O . TYR A 1 86 ? 14.181 -4.929 -16.351 1.00 93.31 86 TYR A O 1
ATOM 651 N N . ALA A 1 87 ? 15.203 -6.567 -17.511 1.00 94.81 87 ALA A N 1
ATOM 652 C CA . ALA A 1 87 ? 14.091 -7.506 -17.433 1.00 94.81 87 ALA A CA 1
ATOM 653 C C . ALA A 1 87 ? 13.812 -7.922 -15.979 1.00 94.81 87 ALA A C 1
ATOM 655 O O . ALA A 1 87 ? 12.670 -7.834 -15.534 1.00 94.81 87 ALA A O 1
ATOM 656 N N . GLY A 1 88 ? 14.853 -8.267 -15.209 1.00 96.44 88 GLY A N 1
ATOM 657 C CA . GLY A 1 88 ? 14.715 -8.621 -13.793 1.00 96.44 88 GLY A CA 1
ATOM 658 C C . GLY A 1 88 ? 14.159 -7.474 -12.944 1.00 96.44 88 GLY A C 1
ATOM 659 O O . GLY A 1 88 ? 13.239 -7.672 -12.156 1.00 96.44 88 GLY A O 1
ATOM 660 N N . ARG A 1 89 ? 14.640 -6.243 -13.156 1.00 95.69 89 ARG A N 1
ATOM 661 C CA . ARG A 1 89 ? 14.110 -5.052 -12.463 1.00 95.69 89 ARG A CA 1
ATOM 662 C C . ARG A 1 89 ? 12.650 -4.787 -12.818 1.00 95.69 89 ARG A C 1
ATOM 664 O O . ARG A 1 89 ? 11.857 -4.470 -11.938 1.00 95.69 89 ARG A O 1
ATOM 671 N N . THR A 1 90 ? 12.289 -4.940 -14.091 1.00 96.62 90 THR A N 1
ATOM 672 C CA . THR A 1 90 ? 10.898 -4.814 -14.554 1.00 96.62 90 THR A CA 1
ATOM 673 C C . THR A 1 90 ? 9.998 -5.825 -13.852 1.00 96.62 90 THR A C 1
ATOM 675 O O . THR A 1 90 ? 8.906 -5.470 -13.408 1.00 96.62 90 THR A O 1
ATOM 678 N N . GLU A 1 91 ? 10.461 -7.066 -13.715 1.00 97.06 91 GLU A N 1
ATOM 679 C CA . GLU A 1 91 ? 9.700 -8.121 -13.052 1.00 97.06 91 GLU A CA 1
ATOM 680 C C . GLU A 1 91 ? 9.536 -7.855 -11.551 1.00 97.06 91 GLU A C 1
ATOM 682 O O . GLU A 1 91 ? 8.430 -7.973 -11.027 1.00 97.06 91 GLU A O 1
ATOM 687 N N . LEU A 1 92 ? 10.585 -7.391 -10.863 1.00 97.44 92 LEU A N 1
ATOM 688 C CA . LEU A 1 92 ? 10.509 -6.994 -9.450 1.00 97.44 92 LEU A CA 1
ATOM 689 C C . LEU A 1 92 ? 9.568 -5.809 -9.219 1.00 97.44 92 LEU A C 1
ATOM 691 O O . LEU A 1 92 ? 8.828 -5.791 -8.233 1.00 97.44 92 LEU A O 1
ATOM 695 N N . ILE A 1 93 ? 9.540 -4.837 -10.138 1.00 97.56 93 ILE A N 1
ATOM 696 C CA . ILE A 1 93 ? 8.556 -3.753 -10.076 1.00 97.56 93 ILE A CA 1
ATOM 697 C C . ILE A 1 93 ? 7.151 -4.354 -10.105 1.00 97.56 93 ILE A C 1
ATOM 699 O O . ILE A 1 93 ? 6.368 -4.089 -9.200 1.00 97.56 93 ILE A O 1
ATOM 703 N N . LYS A 1 94 ? 6.838 -5.193 -11.095 1.00 96.44 94 LYS A N 1
ATOM 704 C CA . LYS A 1 94 ? 5.492 -5.756 -11.291 1.00 96.44 94 LYS A CA 1
ATOM 705 C C . LYS A 1 94 ? 5.026 -6.683 -10.176 1.00 96.44 94 LYS A C 1
ATOM 707 O O . LYS A 1 94 ? 3.867 -6.613 -9.775 1.00 96.44 94 LYS A O 1
ATOM 712 N N . SER A 1 95 ? 5.897 -7.581 -9.734 1.00 96.00 95 SER A N 1
ATOM 713 C CA . SER A 1 95 ? 5.550 -8.640 -8.785 1.00 96.00 95 SER A CA 1
ATOM 714 C C . SER A 1 95 ? 5.588 -8.147 -7.342 1.00 96.00 95 SER A C 1
ATOM 716 O O . SER A 1 95 ? 4.692 -8.469 -6.564 1.00 96.00 95 SER A O 1
ATOM 718 N N . VAL A 1 96 ? 6.578 -7.320 -6.991 1.00 97.31 96 VAL A N 1
ATOM 719 C CA . VAL A 1 96 ? 6.809 -6.891 -5.607 1.00 97.31 96 VAL A CA 1
ATOM 720 C C . VAL A 1 96 ? 6.327 -5.465 -5.380 1.00 97.31 96 VAL A C 1
ATOM 722 O O . VAL A 1 96 ? 5.421 -5.255 -4.575 1.00 97.31 96 VAL A O 1
ATOM 725 N N . LEU A 1 97 ? 6.879 -4.474 -6.089 1.00 97.19 97 LEU A N 1
ATOM 726 C CA . LEU A 1 97 ? 6.558 -3.068 -5.800 1.00 97.19 97 LEU A CA 1
ATOM 727 C C . LEU A 1 97 ? 5.089 -2.751 -6.104 1.00 97.19 97 LEU A C 1
ATOM 729 O O . LEU A 1 97 ? 4.416 -2.117 -5.290 1.00 97.19 97 LEU A O 1
ATOM 733 N N . GLN A 1 98 ? 4.563 -3.259 -7.225 1.00 95.94 98 GLN A N 1
ATOM 734 C CA . GLN A 1 98 ? 3.148 -3.103 -7.553 1.00 95.94 98 GLN A CA 1
ATOM 735 C C . GLN A 1 98 ? 2.241 -3.959 -6.657 1.00 95.94 98 GLN A C 1
ATOM 737 O O . GLN A 1 98 ? 1.075 -3.626 -6.472 1.00 95.94 98 GLN A O 1
ATOM 742 N N . GLY A 1 99 ? 2.754 -5.036 -6.056 1.00 95.38 99 GLY A N 1
ATOM 743 C CA . GLY A 1 99 ? 2.034 -5.783 -5.022 1.00 95.38 99 GLY A CA 1
ATOM 744 C C . GLY A 1 99 ? 1.877 -4.959 -3.741 1.00 95.38 99 GLY A C 1
ATOM 745 O O . GLY A 1 99 ? 0.770 -4.819 -3.218 1.00 95.38 99 GLY A O 1
ATOM 746 N N . VAL A 1 100 ? 2.972 -4.339 -3.285 1.00 95.00 100 VAL A N 1
ATOM 747 C CA . VAL A 1 100 ? 2.986 -3.443 -2.116 1.00 95.00 100 VAL A CA 1
ATOM 748 C C . VAL A 1 100 ? 2.073 -2.235 -2.332 1.00 95.00 100 VAL A C 1
ATOM 750 O O . VAL A 1 100 ? 1.278 -1.912 -1.446 1.00 95.00 100 VAL A O 1
ATOM 753 N N . GLU A 1 101 ? 2.145 -1.585 -3.500 1.00 95.19 101 GLU A N 1
ATOM 754 C CA . GLU A 1 101 ? 1.279 -0.441 -3.803 1.00 95.19 101 GLU A CA 1
ATOM 755 C C . GLU A 1 101 ? -0.197 -0.867 -3.862 1.00 95.19 101 GLU A C 1
ATOM 757 O O . GLU A 1 101 ? -1.048 -0.185 -3.290 1.00 95.19 101 GLU A O 1
ATOM 762 N N . CYS A 1 102 ? -0.508 -2.016 -4.481 1.00 95.69 102 CYS A N 1
ATOM 763 C CA . CYS A 1 102 ? -1.879 -2.474 -4.715 1.00 95.69 102 CYS A CA 1
ATOM 764 C C . CYS A 1 102 ? -2.696 -2.594 -3.423 1.00 95.69 102 CYS A C 1
ATOM 766 O O . CYS A 1 102 ? -3.883 -2.265 -3.432 1.00 95.69 102 CYS A O 1
ATOM 768 N N . TYR A 1 103 ? -2.067 -2.993 -2.313 1.00 94.62 103 TYR A N 1
ATOM 769 C CA . TYR A 1 103 ? -2.726 -3.031 -1.007 1.00 94.62 103 TYR A CA 1
ATOM 770 C C . TYR A 1 103 ? -3.313 -1.662 -0.628 1.00 94.62 103 TYR A C 1
ATOM 772 O O . TYR A 1 103 ? -4.506 -1.543 -0.359 1.00 94.62 103 TYR A O 1
ATOM 780 N N . TRP A 1 104 ? -2.512 -0.600 -0.731 1.00 95.19 104 TRP A N 1
ATOM 781 C CA . TRP A 1 104 ? -2.947 0.766 -0.428 1.00 95.19 104 TRP A CA 1
ATOM 782 C C . TRP A 1 104 ? -3.926 1.310 -1.470 1.00 95.19 104 TRP A C 1
ATOM 784 O O . TRP A 1 104 ? -4.917 1.946 -1.110 1.00 95.19 104 TRP A O 1
ATOM 794 N N . LEU A 1 105 ? -3.680 1.032 -2.756 1.00 95.50 105 LEU A N 1
ATOM 795 C CA . LEU A 1 105 ? -4.545 1.483 -3.851 1.00 95.50 105 LEU A CA 1
ATOM 796 C C . LEU A 1 105 ? -5.965 0.910 -3.772 1.00 95.50 105 LEU A C 1
ATOM 798 O O . LEU A 1 105 ? -6.884 1.514 -4.321 1.00 95.50 105 LEU A O 1
ATOM 802 N N . SER A 1 106 ? -6.130 -0.259 -3.149 1.00 94.44 106 SER A N 1
ATOM 803 C CA . SER A 1 106 ? -7.434 -0.909 -2.993 1.00 94.44 106 SER A CA 1
ATOM 804 C C . SER A 1 106 ? -8.303 -0.292 -1.899 1.00 94.44 106 SER A C 1
ATOM 806 O O . SER A 1 106 ? -9.522 -0.435 -1.936 1.00 94.44 106 SER A O 1
ATOM 808 N N . ILE A 1 107 ? -7.683 0.427 -0.960 1.00 91.62 107 ILE A N 1
ATOM 809 C CA . ILE A 1 107 ? -8.350 0.960 0.232 1.00 91.62 107 ILE A CA 1
ATOM 810 C C . ILE A 1 107 ? -8.537 2.477 0.117 1.00 91.62 107 ILE A C 1
ATOM 812 O O . ILE A 1 107 ? -9.539 3.011 0.587 1.00 91.62 107 ILE A O 1
ATOM 816 N N . LEU A 1 108 ? -7.597 3.190 -0.519 1.00 92.00 108 LEU A N 1
ATOM 817 C CA . LEU A 1 108 ? -7.561 4.653 -0.510 1.00 92.00 108 LEU A CA 1
ATOM 818 C C . LEU A 1 108 ? -7.353 5.266 -1.904 1.00 92.00 108 LEU A C 1
ATOM 820 O O . LEU A 1 108 ? -6.533 4.777 -2.689 1.00 92.00 108 LEU A O 1
ATOM 824 N N . PRO A 1 109 ? -8.001 6.406 -2.206 1.00 93.25 109 PRO A N 1
ATOM 825 C CA . PRO A 1 109 ? -7.608 7.237 -3.335 1.00 93.25 109 PRO A CA 1
ATOM 826 C C . PRO A 1 109 ? -6.249 7.892 -3.051 1.00 93.25 109 PRO A C 1
ATOM 828 O O . PRO A 1 109 ? -6.079 8.606 -2.061 1.00 93.25 109 PRO A O 1
ATOM 831 N N . ILE A 1 110 ? -5.268 7.673 -3.926 1.00 94.06 110 ILE A N 1
ATOM 832 C CA . ILE A 1 110 ? -3.896 8.138 -3.696 1.00 94.06 110 ILE A CA 1
ATOM 833 C C . ILE A 1 110 ? -3.689 9.577 -4.192 1.00 94.06 110 ILE A C 1
ATOM 835 O O . ILE A 1 110 ? -3.890 9.857 -5.385 1.00 94.06 110 ILE A O 1
ATOM 839 N N . PRO A 1 111 ? -3.192 10.491 -3.329 1.00 95.06 111 PRO A N 1
ATOM 840 C CA . PRO A 1 111 ? -2.849 11.851 -3.727 1.00 95.06 111 PRO A CA 1
ATOM 841 C C . PRO A 1 111 ? -1.803 11.891 -4.844 1.00 95.06 111 PRO A C 1
ATOM 843 O O . PRO A 1 111 ? -0.892 11.062 -4.911 1.00 95.06 111 PRO A O 1
ATOM 846 N N . VAL A 1 112 ? -1.874 12.916 -5.699 1.00 95.25 112 VAL A N 1
ATOM 847 C CA . VAL A 1 112 ? -0.937 13.081 -6.825 1.00 95.25 112 VAL A CA 1
ATOM 848 C C . VAL A 1 112 ? 0.518 13.097 -6.355 1.00 95.25 112 VAL A C 1
ATOM 850 O O . VAL A 1 112 ? 1.340 12.415 -6.956 1.00 95.25 112 VAL A O 1
ATOM 853 N N . GLY A 1 113 ? 0.825 13.789 -5.254 1.00 96.12 113 GLY A N 1
ATOM 854 C CA . GLY A 1 113 ? 2.186 13.853 -4.713 1.00 96.12 113 GLY A CA 1
ATOM 855 C C . GLY A 1 113 ? 2.752 12.488 -4.305 1.00 96.12 113 GLY A C 1
ATOM 856 O O . GLY A 1 113 ? 3.912 12.198 -4.587 1.00 96.12 113 GLY A O 1
ATOM 857 N N . VAL A 1 114 ? 1.931 11.616 -3.713 1.00 96.44 114 VAL A N 1
ATOM 858 C CA . VAL A 1 114 ? 2.335 10.253 -3.319 1.00 96.44 114 VAL A CA 1
ATOM 859 C C . VAL A 1 114 ? 2.578 9.400 -4.558 1.00 96.44 114 VAL A C 1
ATOM 861 O O . VAL A 1 114 ? 3.631 8.781 -4.692 1.00 96.44 114 VAL A O 1
ATOM 864 N N . ARG A 1 115 ? 1.649 9.438 -5.519 1.00 95.62 115 ARG A N 1
ATOM 865 C CA . ARG A 1 115 ? 1.795 8.724 -6.792 1.00 95.62 115 ARG A CA 1
ATOM 866 C C . ARG A 1 115 ? 3.059 9.148 -7.541 1.00 95.62 115 ARG A C 1
ATOM 868 O O . ARG A 1 115 ? 3.768 8.294 -8.063 1.00 95.62 115 ARG A O 1
ATOM 875 N N . THR A 1 116 ? 3.363 10.444 -7.576 1.00 95.88 116 THR A N 1
ATOM 876 C CA . THR A 1 116 ? 4.587 10.954 -8.206 1.00 95.88 116 THR A CA 1
ATOM 877 C C . THR A 1 116 ? 5.838 10.393 -7.532 1.00 95.88 116 THR A C 1
ATOM 879 O O . THR A 1 116 ? 6.757 9.988 -8.240 1.00 95.88 116 THR A O 1
ATOM 882 N N . LYS A 1 117 ? 5.868 10.295 -6.195 1.00 96.12 117 LYS A N 1
ATOM 883 C CA . LYS A 1 117 ? 6.988 9.677 -5.461 1.00 96.12 117 LYS A CA 1
ATOM 884 C C . LYS A 1 117 ? 7.155 8.191 -5.801 1.00 96.12 117 LYS A C 1
ATOM 886 O O . LYS A 1 117 ? 8.269 7.773 -6.100 1.00 96.12 117 LYS A O 1
ATOM 891 N N . ILE A 1 118 ? 6.063 7.420 -5.837 1.00 96.25 118 ILE A N 1
ATOM 892 C CA . ILE A 1 118 ? 6.085 5.991 -6.213 1.00 96.25 118 ILE A CA 1
ATOM 893 C C . ILE A 1 118 ? 6.633 5.807 -7.632 1.00 96.25 118 ILE A C 1
ATOM 895 O O . ILE A 1 118 ? 7.546 5.009 -7.849 1.00 96.25 118 ILE A O 1
ATOM 899 N N . ILE A 1 119 ? 6.119 6.586 -8.592 1.00 95.69 119 ILE A N 1
ATOM 900 C CA . ILE A 1 119 ? 6.595 6.567 -9.982 1.00 95.69 119 ILE A CA 1
ATOM 901 C C . ILE A 1 119 ? 8.086 6.899 -10.035 1.00 95.69 119 ILE A C 1
ATOM 903 O O . ILE A 1 119 ? 8.833 6.248 -10.759 1.00 95.69 119 ILE A O 1
ATOM 907 N N . HIS A 1 120 ? 8.530 7.893 -9.265 1.00 94.50 120 HIS A N 1
ATOM 908 C CA . HIS A 1 120 ? 9.929 8.294 -9.231 1.00 94.50 120 HIS A CA 1
ATOM 909 C C . HIS A 1 120 ? 10.835 7.160 -8.727 1.00 94.50 120 HIS A C 1
ATOM 911 O O . HIS A 1 120 ? 11.838 6.867 -9.374 1.00 94.50 120 HIS A O 1
ATOM 917 N N . LEU A 1 121 ? 10.448 6.472 -7.647 1.00 95.56 121 LEU A N 1
ATOM 918 C CA . LEU A 1 121 ? 11.177 5.316 -7.113 1.00 95.56 121 LEU A CA 1
ATOM 919 C C . LEU A 1 121 ? 11.250 4.164 -8.122 1.00 95.56 121 LEU A C 1
ATOM 921 O O . LEU A 1 121 ? 12.342 3.684 -8.421 1.00 95.56 121 LEU A O 1
ATOM 925 N N . CYS A 1 122 ? 10.114 3.765 -8.703 1.00 95.38 122 CYS A N 1
ATOM 926 C CA . CYS A 1 122 ? 10.071 2.670 -9.678 1.00 95.38 122 CYS A CA 1
ATOM 927 C C . CYS A 1 122 ? 10.885 2.998 -10.935 1.00 95.38 122 CYS A C 1
ATOM 929 O O . CYS A 1 122 ? 11.609 2.151 -11.457 1.00 95.38 122 CYS A O 1
ATOM 931 N N . ARG A 1 123 ? 10.798 4.246 -11.406 1.00 94.19 123 ARG A N 1
ATOM 932 C CA . ARG A 1 123 ? 11.548 4.730 -12.565 1.00 94.19 123 ARG A CA 1
ATOM 933 C C . ARG A 1 123 ? 13.046 4.736 -12.302 1.00 94.19 123 ARG A C 1
ATOM 935 O O . ARG A 1 123 ? 13.801 4.267 -13.147 1.00 94.19 123 ARG A O 1
ATOM 942 N N . ASN A 1 124 ? 13.477 5.254 -11.158 1.00 93.44 124 ASN A N 1
ATOM 943 C CA . ASN A 1 124 ? 14.892 5.273 -10.803 1.00 93.44 124 ASN A CA 1
ATOM 944 C C . ASN A 1 124 ? 15.422 3.843 -10.686 1.00 93.44 124 ASN A C 1
ATOM 946 O O . ASN A 1 124 ? 16.412 3.511 -11.334 1.00 93.44 124 ASN A O 1
ATOM 950 N N . PHE A 1 125 ? 14.688 2.972 -9.991 1.00 94.25 125 PHE A N 1
ATOM 951 C CA . PHE A 1 125 ? 15.060 1.571 -9.849 1.00 94.25 125 PHE A CA 1
ATOM 952 C C . PHE A 1 125 ? 15.181 0.859 -11.198 1.00 94.25 125 PHE A C 1
ATOM 954 O O . PHE A 1 125 ? 16.186 0.195 -11.436 1.00 94.25 125 PHE A O 1
ATOM 961 N N . LEU A 1 126 ? 14.229 1.047 -12.118 1.00 94.38 126 LEU A N 1
ATOM 962 C CA . LEU A 1 126 ? 14.298 0.452 -13.454 1.00 94.38 126 LEU A CA 1
ATOM 963 C C . LEU A 1 126 ? 15.617 0.811 -14.159 1.00 94.38 126 LEU A C 1
ATOM 965 O O . LEU A 1 126 ? 16.335 -0.075 -14.627 1.00 94.38 126 LEU A O 1
ATOM 969 N N . TRP A 1 127 ? 15.978 2.097 -14.181 1.00 92.31 127 TRP A N 1
ATOM 970 C CA . TRP A 1 127 ? 17.107 2.581 -14.981 1.00 92.31 127 TRP A CA 1
ATOM 971 C C . TRP A 1 127 ? 18.476 2.446 -14.299 1.00 92.31 127 TRP A C 1
ATOM 973 O O . TRP A 1 127 ? 19.449 2.129 -14.986 1.00 92.31 127 TRP A O 1
ATOM 983 N N . SER A 1 128 ? 18.577 2.624 -12.977 1.00 90.50 128 SER A N 1
ATOM 984 C CA . SER A 1 128 ? 19.855 2.566 -12.239 1.00 90.50 128 SER A CA 1
ATOM 985 C C . SER A 1 128 ? 20.011 1.382 -11.293 1.00 90.50 128 SER A C 1
ATOM 987 O O . SER A 1 128 ? 21.119 1.157 -10.813 1.00 90.50 128 SER A O 1
ATOM 989 N N . GLY A 1 129 ? 18.941 0.641 -10.998 1.00 89.75 129 GLY A N 1
ATOM 990 C CA . GLY A 1 129 ? 18.941 -0.379 -9.944 1.00 89.75 129 GLY A CA 1
ATOM 991 C C . GLY A 1 129 ? 18.949 0.212 -8.530 1.00 89.75 129 GLY A C 1
ATOM 992 O O . GLY A 1 129 ? 19.089 -0.529 -7.565 1.00 89.75 129 GLY A O 1
ATOM 993 N N . LYS A 1 130 ? 18.798 1.536 -8.389 1.00 88.75 130 LYS A N 1
ATOM 994 C CA . LYS A 1 130 ? 18.830 2.257 -7.108 1.00 88.75 130 LYS A CA 1
ATOM 995 C C . LYS A 1 130 ? 17.612 3.170 -6.971 1.00 88.75 130 LYS A C 1
ATOM 997 O O . LYS A 1 130 ? 17.024 3.587 -7.966 1.00 88.75 130 LYS A O 1
ATOM 1002 N N . ALA A 1 131 ? 17.259 3.530 -5.737 1.00 83.25 131 ALA A N 1
ATOM 1003 C CA . ALA A 1 131 ? 16.143 4.442 -5.461 1.00 83.25 131 ALA A CA 1
ATOM 1004 C C . ALA A 1 131 ? 16.400 5.872 -5.979 1.00 83.25 131 ALA A C 1
ATOM 1006 O O . ALA A 1 131 ? 15.467 6.606 -6.312 1.00 83.25 131 ALA A O 1
ATOM 1007 N N . THR A 1 132 ? 17.670 6.260 -6.099 1.00 84.00 132 THR A N 1
ATOM 1008 C CA . THR A 1 132 ? 18.114 7.557 -6.615 1.00 84.00 132 THR A CA 1
ATOM 1009 C C . THR A 1 132 ? 18.916 7.387 -7.903 1.00 84.00 132 THR A C 1
ATOM 1011 O O . THR A 1 132 ? 19.608 6.388 -8.124 1.00 84.00 132 THR A O 1
ATOM 1014 N N . ILE A 1 133 ? 18.798 8.366 -8.798 1.00 76.69 133 ILE A N 1
ATOM 1015 C CA . ILE A 1 133 ? 19.518 8.383 -10.069 1.00 76.69 133 ILE A CA 1
ATOM 1016 C C . ILE A 1 133 ? 19.952 9.813 -10.400 1.00 76.69 133 ILE A C 1
ATOM 1018 O O . ILE A 1 133 ? 19.160 10.743 -10.290 1.00 76.69 133 ILE A O 1
ATOM 1022 N N . ASN A 1 134 ? 21.198 9.974 -10.856 1.00 68.25 134 ASN A N 1
ATOM 1023 C CA . ASN A 1 134 ? 21.715 11.247 -11.390 1.00 68.25 134 ASN A CA 1
ATOM 1024 C C . ASN A 1 134 ? 21.602 11.334 -12.927 1.00 68.25 134 ASN A C 1
ATOM 1026 O O . ASN A 1 134 ? 21.919 12.353 -13.530 1.00 68.25 134 ASN A O 1
ATOM 1030 N N . LYS A 1 135 ? 21.160 10.254 -13.578 1.00 73.62 135 LYS A N 1
ATOM 1031 C CA . LYS A 1 135 ? 20.971 10.128 -15.030 1.00 73.62 135 LYS A CA 1
ATOM 1032 C C . LYS A 1 135 ? 19.495 10.245 -15.405 1.00 73.62 135 LYS A C 1
ATOM 1034 O O . LYS A 1 135 ? 18.621 9.742 -14.701 1.00 73.62 135 LYS A O 1
ATOM 1039 N N . LYS A 1 136 ? 19.217 10.886 -16.541 1.00 79.31 136 LYS A N 1
ATOM 1040 C CA . LYS A 1 136 ? 17.853 11.001 -17.070 1.00 79.31 136 LYS A CA 1
ATOM 1041 C C . LYS A 1 136 ? 17.359 9.631 -17.581 1.00 79.31 136 LYS A C 1
ATOM 1043 O O . LYS A 1 136 ? 18.127 8.932 -18.239 1.00 79.31 136 LYS A O 1
ATOM 1048 N N . PRO A 1 137 ? 16.102 9.246 -17.295 1.00 84.75 137 PRO A N 1
ATOM 1049 C CA . PRO A 1 137 ? 15.448 8.087 -17.905 1.00 84.75 137 PRO A CA 1
ATOM 1050 C C . PRO A 1 137 ? 15.471 8.159 -19.434 1.00 84.75 137 PRO A C 1
ATOM 1052 O O . PRO A 1 137 ? 15.283 9.240 -19.988 1.00 84.75 137 PRO A O 1
ATOM 1055 N N . LEU A 1 138 ? 15.638 7.013 -20.097 1.00 86.88 138 LEU A N 1
ATOM 1056 C CA . LEU A 1 138 ? 15.676 6.936 -21.564 1.00 86.88 138 LEU A CA 1
ATOM 1057 C C . LEU A 1 138 ? 14.280 6.996 -22.199 1.00 86.88 138 LEU A C 1
ATOM 1059 O O . LEU A 1 138 ? 14.125 7.509 -23.300 1.00 86.88 138 LEU A O 1
ATOM 1063 N N . VAL A 1 139 ? 13.267 6.484 -21.496 1.00 91.94 139 VAL A N 1
ATOM 1064 C CA . VAL A 1 139 ? 11.885 6.384 -21.984 1.00 91.94 139 VAL A CA 1
ATOM 1065 C C . VAL A 1 139 ? 10.944 7.046 -20.981 1.00 91.94 139 VAL A C 1
ATOM 1067 O O . VAL A 1 139 ? 11.133 6.933 -19.761 1.00 91.94 139 VAL A O 1
ATOM 1070 N N . ALA A 1 140 ? 9.923 7.749 -21.476 1.00 93.25 140 ALA A N 1
ATOM 1071 C CA . ALA A 1 140 ? 8.928 8.357 -20.607 1.00 93.25 140 ALA A CA 1
ATOM 1072 C C . ALA A 1 140 ? 8.120 7.273 -19.876 1.00 93.25 140 ALA A C 1
ATOM 1074 O O . ALA A 1 140 ? 7.743 6.251 -20.441 1.00 93.25 140 ALA A O 1
ATOM 1075 N N . TRP A 1 141 ? 7.809 7.510 -18.598 1.00 94.38 141 TRP A N 1
ATOM 1076 C CA . TRP A 1 141 ? 7.144 6.502 -17.762 1.00 94.38 141 TRP A CA 1
ATOM 1077 C C . TRP A 1 141 ? 5.768 6.079 -18.298 1.00 94.38 141 TRP A C 1
ATOM 1079 O O . TRP A 1 141 ? 5.367 4.933 -18.138 1.00 94.38 141 TRP A O 1
ATOM 1089 N N . LYS A 1 142 ? 5.059 6.996 -18.968 1.00 94.44 142 LYS A N 1
ATOM 1090 C CA . LYS A 1 142 ? 3.782 6.700 -19.628 1.00 94.44 142 LYS A CA 1
ATOM 1091 C C . LYS A 1 142 ? 3.915 5.595 -20.686 1.00 94.44 142 LYS A C 1
ATOM 1093 O O . LYS A 1 142 ? 3.052 4.730 -20.729 1.00 94.44 142 LYS A O 1
ATOM 1098 N N . ASP A 1 143 ? 5.012 5.593 -21.442 1.00 95.94 143 ASP A N 1
ATOM 1099 C CA . ASP A 1 143 ? 5.254 4.651 -22.537 1.00 95.94 143 ASP A CA 1
ATOM 1100 C C . ASP A 1 143 ? 5.748 3.311 -21.970 1.00 95.94 143 ASP A C 1
ATOM 1102 O O . ASP A 1 143 ? 5.328 2.242 -22.400 1.00 95.94 143 ASP A O 1
ATOM 1106 N N . VAL A 1 144 ? 6.541 3.356 -20.891 1.00 95.75 144 VAL A N 1
ATOM 1107 C CA . VAL A 1 144 ? 6.924 2.165 -20.109 1.00 95.75 144 VAL A CA 1
ATOM 1108 C C . VAL A 1 144 ? 5.696 1.409 -19.580 1.00 95.75 144 VAL A C 1
ATOM 1110 O O . VAL A 1 144 ? 5.703 0.177 -19.515 1.00 95.75 144 VAL A O 1
ATOM 1113 N N . CYS A 1 145 ? 4.637 2.127 -19.201 1.00 96.44 145 CYS A N 1
ATOM 1114 C CA . CYS A 1 145 ? 3.402 1.534 -18.691 1.00 96.44 145 CYS A CA 1
ATOM 1115 C C . CYS A 1 145 ? 2.492 0.919 -19.767 1.00 96.44 145 CYS A C 1
ATOM 1117 O O . CYS A 1 145 ? 1.512 0.266 -19.402 1.00 96.44 145 CYS A O 1
ATOM 1119 N N . LEU A 1 146 ? 2.769 1.118 -21.059 1.00 96.50 146 LEU A N 1
ATOM 1120 C CA . LEU A 1 146 ? 1.947 0.539 -22.121 1.00 96.50 146 LEU A CA 1
ATOM 1121 C C . LEU A 1 146 ? 2.027 -1.000 -22.111 1.00 96.50 146 LEU A C 1
ATOM 1123 O O . LEU A 1 146 ? 3.008 -1.576 -21.616 1.00 96.50 146 LEU A O 1
ATOM 1127 N N . PRO A 1 147 ? 1.006 -1.697 -22.639 1.00 95.50 147 PRO A N 1
ATOM 1128 C CA . PRO A 1 147 ? 1.069 -3.133 -22.879 1.00 95.50 147 PRO A CA 1
ATOM 1129 C C . PRO A 1 147 ? 2.288 -3.536 -23.720 1.00 95.50 147 PRO A C 1
ATOM 1131 O O . PRO A 1 147 ? 2.771 -2.775 -24.555 1.00 95.50 147 PRO A O 1
ATOM 1134 N N . LYS A 1 148 ? 2.759 -4.780 -23.551 1.00 94.31 148 LYS A N 1
ATOM 1135 C CA . LYS A 1 148 ? 3.916 -5.294 -24.308 1.00 94.31 148 LYS A CA 1
ATOM 1136 C C . LYS A 1 148 ? 3.701 -5.278 -25.826 1.00 94.31 148 LYS A C 1
ATOM 1138 O O . LYS A 1 148 ? 4.642 -5.014 -26.561 1.00 94.31 148 LYS A O 1
ATOM 1143 N N . HIS A 1 149 ? 2.477 -5.540 -26.286 1.00 95.62 149 HIS A N 1
ATOM 1144 C CA . HIS A 1 149 ? 2.142 -5.513 -27.714 1.00 95.62 149 HIS A CA 1
ATOM 1145 C C . HIS A 1 149 ? 2.100 -4.088 -28.296 1.00 95.62 149 HIS A C 1
ATOM 1147 O O . HIS A 1 149 ? 2.174 -3.933 -29.507 1.00 95.62 149 HIS A O 1
ATOM 1153 N N . GLU A 1 150 ? 2.044 -3.058 -27.446 1.00 95.69 150 GLU A N 1
ATOM 1154 C CA . GLU A 1 150 ? 2.145 -1.640 -27.823 1.00 95.69 150 GLU A CA 1
ATOM 1155 C C . GLU A 1 150 ? 3.574 -1.089 -27.622 1.00 95.69 150 GLU A C 1
ATOM 1157 O O . GLU A 1 150 ? 3.793 0.118 -27.639 1.00 95.69 150 GLU A O 1
ATOM 1162 N N . GLY A 1 151 ? 4.563 -1.962 -27.387 1.00 93.44 151 GLY A N 1
ATOM 1163 C CA . GLY A 1 151 ? 5.965 -1.574 -27.191 1.00 93.44 151 GLY A CA 1
ATOM 1164 C C . GLY A 1 151 ? 6.328 -1.115 -25.773 1.00 93.44 151 GLY A C 1
ATOM 1165 O O . GLY A 1 151 ? 7.467 -0.714 -25.535 1.00 93.44 151 GLY A O 1
ATOM 1166 N N . GLY A 1 152 ? 5.400 -1.191 -24.815 1.00 95.94 152 GLY A N 1
ATOM 1167 C CA . GLY A 1 152 ? 5.681 -0.904 -23.410 1.00 95.94 152 GLY A CA 1
ATOM 1168 C C . GLY A 1 152 ? 6.224 -2.104 -22.632 1.00 95.94 152 GLY A C 1
ATOM 1169 O O . GLY A 1 152 ? 6.382 -3.216 -23.140 1.00 95.94 152 GLY A O 1
ATOM 1170 N N . LEU A 1 153 ? 6.485 -1.903 -21.339 1.00 95.69 153 LEU A N 1
ATOM 1171 C CA . LEU A 1 153 ? 6.945 -2.971 -20.447 1.00 95.69 153 LEU A CA 1
ATOM 1172 C C . LEU A 1 153 ? 5.794 -3.674 -19.725 1.00 95.69 153 LEU A C 1
ATOM 1174 O O . LEU A 1 153 ? 6.033 -4.668 -19.041 1.00 95.69 153 LEU A O 1
ATOM 1178 N N . GLY A 1 154 ? 4.547 -3.215 -19.867 1.00 94.44 154 GLY A N 1
ATOM 1179 C CA . GLY A 1 154 ? 3.368 -3.780 -19.205 1.00 94.44 154 GLY A CA 1
ATOM 1180 C C . GLY A 1 154 ? 3.336 -3.543 -17.693 1.00 94.44 154 GLY A C 1
ATOM 1181 O O . GLY A 1 154 ? 2.806 -4.376 -16.959 1.00 94.44 154 GLY A O 1
ATOM 1182 N N . ILE A 1 155 ? 3.970 -2.471 -17.210 1.00 96.62 155 ILE A N 1
ATOM 1183 C CA . ILE A 1 155 ? 3.872 -2.021 -15.813 1.00 96.62 155 ILE A CA 1
ATOM 1184 C C . ILE A 1 155 ? 2.544 -1.282 -15.648 1.00 96.62 155 ILE A C 1
ATOM 1186 O O . ILE A 1 155 ? 2.251 -0.368 -16.416 1.00 96.62 155 ILE A O 1
ATOM 1190 N N . ARG A 1 156 ? 1.735 -1.630 -14.640 1.00 95.38 156 ARG A N 1
ATOM 1191 C CA . ARG A 1 156 ? 0.414 -0.997 -14.485 1.00 95.38 156 ARG A CA 1
ATOM 1192 C C . ARG A 1 156 ? 0.562 0.495 -14.200 1.00 95.38 156 ARG A C 1
ATOM 1194 O O . ARG A 1 156 ? 1.346 0.894 -13.343 1.00 95.38 156 ARG A O 1
ATOM 1201 N N . ASN A 1 157 ? -0.235 1.323 -14.866 1.00 95.31 157 ASN A N 1
ATOM 1202 C CA . ASN A 1 157 ? -0.299 2.744 -14.553 1.00 95.31 157 ASN A CA 1
ATOM 1203 C C . ASN A 1 157 ? -0.980 2.952 -13.187 1.00 95.31 157 ASN A C 1
ATOM 1205 O O . ASN A 1 157 ? -2.185 2.732 -13.063 1.00 95.31 157 ASN A O 1
ATOM 1209 N N . THR A 1 158 ? -0.241 3.430 -12.179 1.00 95.25 158 THR A N 1
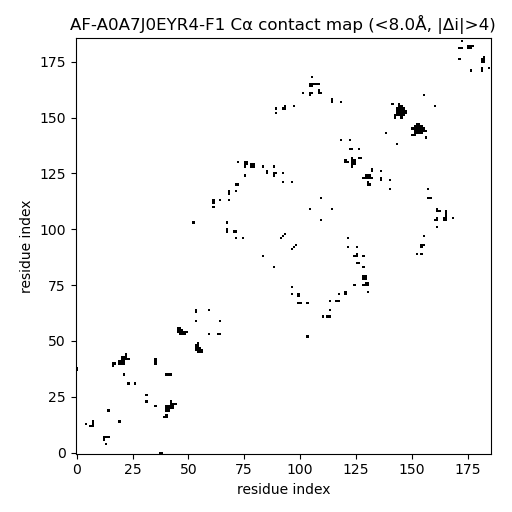ATOM 1210 C CA . THR A 1 158 ? -0.737 3.613 -10.800 1.00 95.25 158 THR A CA 1
ATOM 1211 C C . THR A 1 1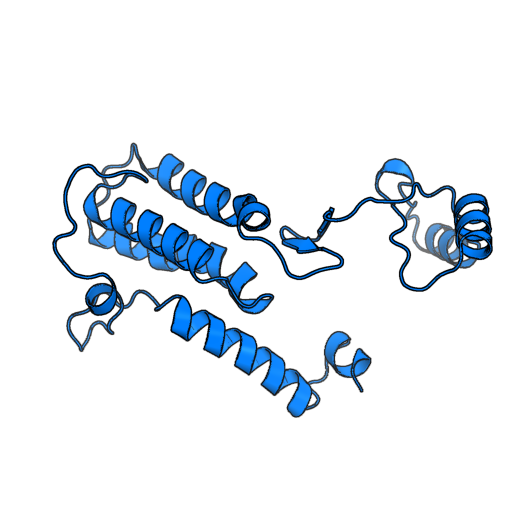58 ? -2.014 4.465 -10.721 1.00 95.25 158 THR A C 1
ATOM 1213 O O . THR A 1 158 ? -2.886 4.186 -9.902 1.00 95.25 158 THR A O 1
ATOM 1216 N N . LYS A 1 159 ? -2.179 5.490 -11.579 1.00 95.31 159 LYS A N 1
ATOM 1217 C CA . LYS A 1 159 ? -3.394 6.333 -11.593 1.00 95.31 159 LYS A CA 1
ATOM 1218 C C . LYS A 1 159 ? -4.606 5.533 -12.071 1.00 95.31 159 LYS A C 1
ATOM 1220 O O . LYS A 1 159 ? -5.649 5.562 -11.422 1.00 95.31 159 LYS A O 1
ATOM 1225 N N . ALA A 1 160 ? -4.468 4.851 -13.207 1.00 95.62 160 ALA A N 1
ATOM 1226 C CA . ALA A 1 160 ? -5.544 4.046 -13.776 1.00 95.62 160 ALA A CA 1
ATOM 1227 C C . ALA A 1 160 ? -5.902 2.872 -12.854 1.00 95.62 160 ALA A C 1
ATOM 1229 O O . ALA A 1 160 ? -7.078 2.622 -12.609 1.00 95.62 160 ALA A O 1
ATOM 1230 N N . TRP A 1 161 ? -4.890 2.219 -12.277 1.00 95.88 161 TRP A N 1
ATOM 1231 C CA . TRP A 1 161 ? -5.067 1.078 -11.384 1.00 95.88 161 TRP A CA 1
ATOM 1232 C C . TRP A 1 161 ? -5.759 1.459 -10.071 1.00 95.88 161 TRP A C 1
ATOM 1234 O O . TRP A 1 161 ? -6.705 0.789 -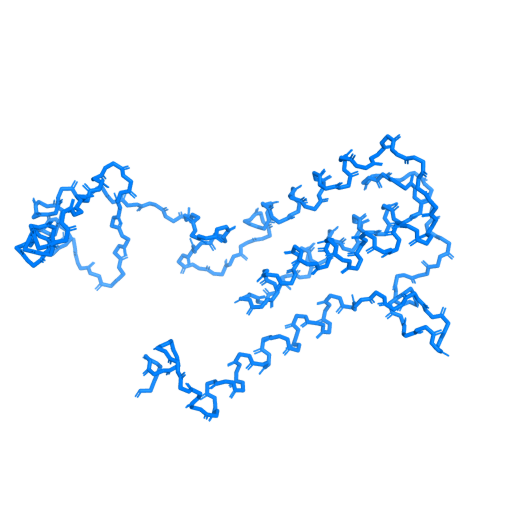9.671 1.00 95.88 161 TRP A O 1
ATOM 1244 N N . ASN A 1 162 ? -5.382 2.581 -9.445 1.00 96.94 162 ASN A N 1
ATOM 1245 C CA . ASN A 1 162 ? -6.080 3.074 -8.254 1.00 96.94 162 ASN A CA 1
ATOM 1246 C C . ASN A 1 162 ? -7.545 3.402 -8.547 1.00 96.94 162 ASN A C 1
ATOM 1248 O O . ASN A 1 162 ? -8.420 3.001 -7.788 1.00 96.94 162 ASN A O 1
ATOM 1252 N N . LYS A 1 163 ? -7.827 4.066 -9.677 1.00 96.88 163 LYS A N 1
ATOM 1253 C CA . LYS A 1 163 ? -9.209 4.341 -10.086 1.00 96.88 163 LYS A CA 1
ATOM 1254 C C . LYS A 1 163 ? -9.996 3.042 -10.272 1.00 96.88 163 LYS A C 1
ATOM 1256 O O . LYS A 1 163 ? -11.093 2.934 -9.743 1.00 96.88 163 LYS A O 1
ATOM 1261 N N . ALA A 1 164 ? -9.427 2.060 -10.969 1.00 97.25 164 ALA A N 1
ATOM 1262 C CA . ALA A 1 164 ? -10.074 0.771 -11.197 1.00 97.25 164 ALA A CA 1
ATOM 1263 C C . ALA A 1 164 ? -10.381 0.028 -9.885 1.00 97.25 164 ALA A C 1
ATOM 1265 O O . ALA A 1 164 ? -11.490 -0.472 -9.715 1.00 97.25 164 ALA A O 1
ATOM 1266 N N . LEU A 1 165 ? -9.436 -0.002 -8.940 1.00 96.69 165 LEU A N 1
ATOM 1267 C CA . LEU A 1 165 ? -9.624 -0.665 -7.648 1.00 96.69 165 LEU A CA 1
ATOM 1268 C C . LEU A 1 165 ? -10.691 0.019 -6.785 1.00 96.69 165 LEU A C 1
ATOM 1270 O O . LEU A 1 165 ? -11.537 -0.663 -6.218 1.00 96.69 165 LEU A O 1
ATOM 1274 N N . ILE A 1 166 ? -10.711 1.351 -6.741 1.00 95.69 166 ILE A N 1
ATOM 1275 C CA . ILE A 1 166 ? -11.748 2.089 -6.007 1.00 95.69 166 ILE A CA 1
ATOM 1276 C C . ILE A 1 166 ? -13.118 1.904 -6.677 1.00 95.69 166 ILE A C 1
ATOM 1278 O O . ILE A 1 166 ? -14.116 1.698 -5.990 1.00 95.69 166 ILE A O 1
ATOM 1282 N N . CYS A 1 167 ? -13.181 1.898 -8.014 1.00 96.50 167 CYS A N 1
ATOM 1283 C CA . CYS A 1 167 ? -14.408 1.576 -8.746 1.00 96.50 167 CYS A CA 1
ATOM 1284 C C . CYS A 1 167 ? -14.900 0.152 -8.458 1.00 96.50 167 CYS A C 1
ATOM 1286 O O . CYS A 1 167 ? -16.105 -0.045 -8.339 1.00 96.50 167 CYS A O 1
ATOM 1288 N N . LYS A 1 168 ? -13.999 -0.825 -8.299 1.00 95.75 168 LYS A N 1
ATOM 1289 C CA . LYS A 1 168 ? -14.365 -2.183 -7.875 1.00 95.75 168 LYS A CA 1
ATOM 1290 C C . LYS A 1 168 ? -15.019 -2.178 -6.490 1.00 95.75 168 LYS A C 1
ATOM 1292 O O . LYS A 1 168 ? -16.028 -2.844 -6.309 1.00 95.75 168 LYS A O 1
ATOM 1297 N N . THR A 1 169 ? -14.493 -1.411 -5.537 1.00 92.94 169 THR A N 1
ATOM 1298 C CA . THR A 1 169 ? -15.111 -1.281 -4.207 1.00 92.94 169 THR A CA 1
ATOM 1299 C C . THR A 1 169 ? -16.515 -0.682 -4.299 1.00 92.94 169 THR A C 1
ATOM 1301 O O . THR A 1 169 ? -17.441 -1.195 -3.681 1.00 92.94 169 THR A O 1
ATOM 1304 N N . LEU A 1 170 ? -16.709 0.355 -5.121 1.00 94.00 170 LEU A N 1
ATOM 1305 C CA . LEU A 1 170 ? -18.039 0.931 -5.363 1.00 94.00 170 LEU A CA 1
ATOM 1306 C C . LEU A 1 170 ? -18.992 -0.070 -6.029 1.00 94.00 170 LEU A C 1
ATOM 1308 O O . LEU A 1 170 ? -20.169 -0.126 -5.681 1.00 94.00 170 LEU A O 1
ATOM 1312 N N . TRP A 1 171 ? -18.481 -0.876 -6.960 1.00 96.25 171 TRP A N 1
ATOM 1313 C CA . TRP A 1 171 ? -19.247 -1.942 -7.595 1.00 96.25 171 TRP A CA 1
ATOM 1314 C C . TRP A 1 171 ? -19.698 -2.998 -6.583 1.00 96.25 171 TRP A C 1
ATOM 1316 O O . TRP A 1 171 ? -20.864 -3.376 -6.595 1.00 96.25 171 TRP A O 1
ATOM 1326 N N . ASP A 1 172 ? -18.816 -3.427 -5.676 1.00 95.12 172 ASP A N 1
ATOM 1327 C CA . ASP A 1 172 ? -19.151 -4.391 -4.622 1.00 95.12 172 ASP A CA 1
ATOM 1328 C C . ASP A 1 172 ? -20.290 -3.869 -3.713 1.00 95.12 172 ASP A C 1
ATOM 1330 O O . ASP A 1 172 ? -21.185 -4.640 -3.357 1.00 95.12 172 ASP A O 1
ATOM 1334 N N . ILE A 1 173 ? -20.311 -2.562 -3.402 1.00 94.94 173 ILE A N 1
ATOM 1335 C CA . ILE A 1 173 ? -21.404 -1.913 -2.646 1.00 94.94 173 ILE A CA 1
ATOM 1336 C C . ILE A 1 173 ? -22.705 -1.925 -3.451 1.00 94.94 173 ILE A C 1
ATOM 1338 O O . ILE A 1 173 ? -23.751 -2.331 -2.937 1.00 94.94 173 ILE A O 1
ATOM 1342 N N . GLN A 1 174 ? -22.642 -1.479 -4.708 1.00 95.69 174 GLN A N 1
ATOM 1343 C CA . GLN A 1 174 ? -23.805 -1.375 -5.590 1.00 95.69 174 GLN A CA 1
ATOM 1344 C C . GLN A 1 174 ? -24.435 -2.745 -5.864 1.00 95.69 174 GLN A C 1
ATOM 1346 O O . GLN A 1 174 ? -25.656 -2.876 -5.895 1.00 95.69 174 GLN A O 1
ATOM 1351 N N . ALA A 1 175 ? -23.602 -3.768 -6.042 1.00 96.69 175 ALA A N 1
ATOM 1352 C CA . ALA A 1 175 ? -24.025 -5.139 -6.288 1.00 96.69 175 ALA A CA 1
ATOM 1353 C C . ALA A 1 175 ? -24.504 -5.865 -5.018 1.00 96.69 175 ALA A C 1
ATOM 1355 O O . ALA A 1 175 ? -24.841 -7.043 -5.105 1.00 96.69 175 ALA A O 1
ATOM 1356 N N . LYS A 1 176 ? -24.514 -5.198 -3.850 1.00 95.00 176 LYS A N 1
ATOM 1357 C CA . LYS A 1 176 ? -24.857 -5.790 -2.543 1.00 95.00 176 LYS A CA 1
ATOM 1358 C C . LYS A 1 176 ? -24.116 -7.102 -2.292 1.00 95.00 176 LYS A C 1
ATOM 1360 O O . LYS A 1 176 ? -24.702 -8.100 -1.877 1.00 95.00 176 LYS A O 1
ATOM 1365 N N . LYS A 1 177 ? -22.820 -7.109 -2.600 1.00 95.31 177 LYS A N 1
ATOM 1366 C CA . LYS A 1 177 ? -21.983 -8.295 -2.449 1.00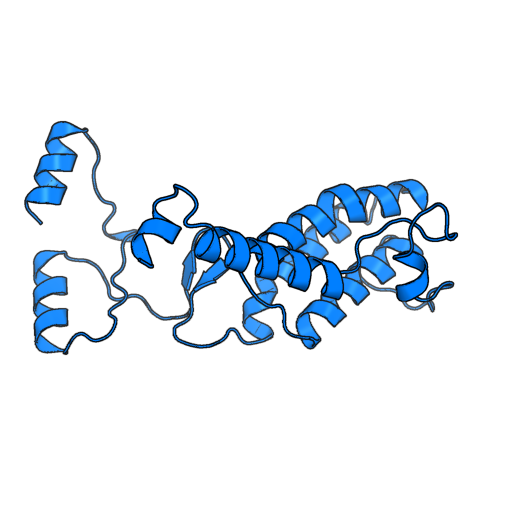 95.31 177 LYS A CA 1
ATOM 1367 C C . LYS A 1 177 ? -22.072 -8.826 -1.024 1.00 95.31 177 LYS A C 1
ATOM 1369 O O . LYS A 1 177 ? -21.886 -8.065 -0.076 1.00 95.31 177 LYS A O 1
ATOM 1374 N N . ASP A 1 178 ? -22.277 -10.132 -0.900 1.00 94.94 178 ASP A N 1
ATOM 1375 C CA . ASP A 1 178 ? -22.406 -10.802 0.389 1.00 94.94 178 ASP A CA 1
ATOM 1376 C C . ASP A 1 178 ? -21.079 -10.778 1.165 1.00 94.94 178 ASP A C 1
ATOM 1378 O O . ASP A 1 178 ? -20.188 -11.611 1.000 1.00 94.94 178 ASP A O 1
ATOM 1382 N N . SER A 1 179 ? -20.895 -9.712 1.935 1.00 92.50 179 SER A N 1
ATOM 1383 C CA . SER A 1 179 ? -19.733 -9.476 2.776 1.00 92.50 179 SER A CA 1
ATOM 1384 C C . SER A 1 179 ? -20.127 -8.551 3.916 1.00 92.50 179 SER A C 1
ATOM 1386 O O . SER A 1 179 ? -20.868 -7.591 3.709 1.00 92.50 179 SER A O 1
ATOM 1388 N N . LEU A 1 180 ? -19.589 -8.810 5.108 1.00 93.12 180 LEU A N 1
ATOM 1389 C CA . LEU A 1 180 ? -19.954 -8.082 6.329 1.00 93.12 180 LEU A CA 1
ATOM 1390 C C . LEU A 1 180 ? -19.832 -6.559 6.181 1.00 93.12 180 LEU A C 1
ATOM 1392 O O . LEU A 1 180 ? -20.678 -5.820 6.666 1.00 93.12 180 LEU A O 1
ATOM 1396 N N . TRP A 1 181 ? -18.801 -6.074 5.484 1.00 88.75 181 TRP A N 1
ATOM 1397 C CA . TRP A 1 181 ? -18.589 -4.635 5.320 1.00 88.75 181 TRP A CA 1
ATOM 1398 C C . TRP A 1 181 ? -19.588 -3.984 4.350 1.00 88.75 181 TRP A C 1
ATOM 1400 O O . TRP A 1 181 ? -19.934 -2.825 4.553 1.00 88.75 181 TRP A O 1
ATOM 1410 N N . VAL A 1 182 ? -20.063 -4.699 3.319 1.00 91.75 182 VAL A N 1
ATOM 1411 C CA . VAL A 1 182 ? -21.125 -4.198 2.425 1.00 91.75 182 VAL A CA 1
ATOM 1412 C C . VAL A 1 182 ? -22.468 -4.259 3.133 1.00 91.75 182 VAL A C 1
ATOM 1414 O O . VAL A 1 182 ? -23.235 -3.307 3.044 1.00 91.75 182 VAL A O 1
ATOM 1417 N N . GLN A 1 183 ? -22.735 -5.347 3.860 1.00 92.94 183 GLN A N 1
ATOM 1418 C CA . GLN A 1 183 ? -23.939 -5.485 4.676 1.00 92.94 183 GLN A CA 1
ATOM 1419 C C . GLN A 1 183 ? -24.037 -4.382 5.735 1.00 92.94 183 GLN A C 1
ATOM 1421 O O . GLN A 1 183 ? -25.127 -3.921 6.002 1.00 92.94 183 GLN A O 1
ATOM 1426 N N . TRP A 1 184 ? -22.917 -3.915 6.296 1.00 92.00 184 TRP A N 1
ATOM 1427 C CA . TRP A 1 184 ? -22.910 -2.798 7.249 1.00 92.00 184 TRP A CA 1
ATOM 1428 C C . TRP A 1 184 ? -23.319 -1.443 6.637 1.00 92.00 184 TRP A C 1
ATOM 1430 O O . TRP A 1 184 ? -23.718 -0.540 7.367 1.00 92.00 184 TRP A O 1
ATOM 1440 N N . ILE A 1 185 ? -23.194 -1.275 5.316 1.00 90.31 185 ILE A N 1
ATOM 1441 C CA . ILE A 1 185 ? -23.557 -0.029 4.619 1.00 90.31 185 ILE A CA 1
ATOM 1442 C C . ILE A 1 185 ? -25.067 0.049 4.337 1.00 90.31 185 ILE A C 1
ATOM 1444 O O . ILE A 1 185 ? -25.596 1.158 4.239 1.00 90.31 185 ILE A O 1
ATOM 1448 N N . HIS A 1 186 ? -25.735 -1.099 4.167 1.00 78.81 186 HIS A N 1
ATOM 1449 C CA . HIS A 1 186 ? -27.167 -1.210 3.847 1.00 78.81 186 HIS A CA 1
ATOM 1450 C C . HIS A 1 186 ? -27.999 -1.498 5.095 1.00 78.81 186 HIS A C 1
ATOM 1452 O O . HIS A 1 186 ? -29.162 -1.042 5.107 1.00 78.81 186 HIS A O 1
#